Protein AF-A0A7W7KQN2-F1 (afdb_monomer)

pLDDT: mean 87.27, std 14.92, range [31.22, 97.81]

Secondary structure (DSSP, 8-state):
----GGG-TT--S---HHHHHHHHHHHHHHTTBPTTS-HHHHHHHHHHHHHHHSSB-TT-EEE--BSS----SS-EESSTTSS--EEE--SSTTS-EEEHHHHHHHH--SHHHHHHHHHHHPPP--SHHHHHHHHHHSBSSEEPHHHHHHHHHHHHHH-HHHHHHHHHHHHHHHHHHT-SEE-HHHHTTTS----

Nearest PDB structures (foldseek):
  8ooc-assembly1_C  TM=6.630E-01  e=7.419E-02  Thermochaetoides thermophila
  2xsz-assembly1_B  TM=6.789E-01  e=2.127E-01  Homo sapiens
  2xsz-assembly1_C  TM=6.791E-01  e=2.012E-01  Homo sapiens
  6k0r-assembly2_G  TM=5.040E-01  e=9.260E-02  Homo sapiens
  9c57-assembly1_F  TM=5.128E-01  e=5.161E-01  Homo sapiens

Structure (mmCIF, N/CA/C/O backbone):
data_AF-A0A7W7KQN2-F1
#
_entry.id   AF-A0A7W7KQN2-F1
#
loop_
_atom_site.group_PDB
_atom_site.id
_atom_site.type_symbol
_atom_site.label_atom_id
_atom_site.label_alt_id
_atom_site.label_comp_id
_atom_site.label_asym_id
_atom_site.label_entity_id
_atom_site.label_seq_id
_atom_site.pdbx_PDB_ins_code
_atom_site.Cartn_x
_atom_site.Cartn_y
_atom_site.Cartn_z
_atom_site.occupancy
_atom_site.B_iso_or_equiv
_atom_site.auth_seq_id
_atom_site.auth_comp_id
_atom_site.auth_asym_id
_atom_site.auth_atom_id
_atom_site.pdbx_PDB_model_num
ATOM 1 N N . MET A 1 1 ? -25.458 22.017 9.852 1.00 3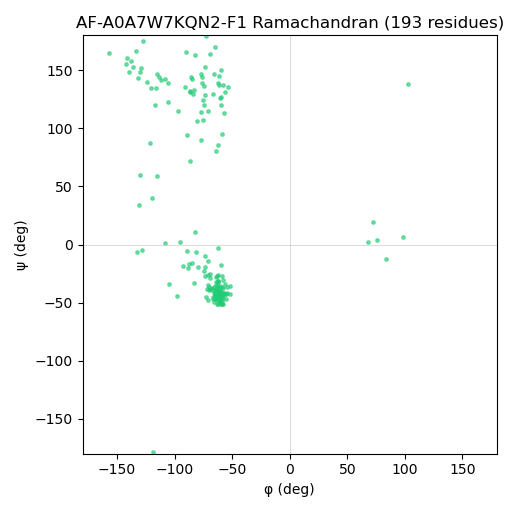3.75 1 MET A N 1
ATOM 2 C CA . MET A 1 1 ? -24.335 22.543 10.659 1.00 33.75 1 MET A CA 1
ATOM 3 C C . MET A 1 1 ? -23.078 22.521 9.806 1.00 33.75 1 MET A C 1
ATOM 5 O O . MET A 1 1 ? -22.581 21.442 9.514 1.00 33.75 1 MET A O 1
ATOM 9 N N . ALA A 1 2 ? -22.622 23.684 9.338 1.00 31.22 2 ALA A N 1
ATOM 10 C CA . ALA A 1 2 ? -21.376 23.806 8.589 1.00 31.22 2 ALA A CA 1
ATOM 11 C C . ALA A 1 2 ? -20.201 23.728 9.574 1.00 31.22 2 ALA A C 1
ATOM 13 O O . ALA A 1 2 ? -20.062 24.582 10.448 1.00 31.22 2 ALA A O 1
ATOM 14 N N . VAL A 1 3 ? -19.388 22.676 9.480 1.00 37.81 3 VAL A N 1
ATOM 15 C CA . VAL A 1 3 ? -18.142 22.587 10.245 1.00 37.81 3 VAL A CA 1
ATOM 16 C C . VAL A 1 3 ? -17.149 23.528 9.567 1.00 37.81 3 VAL A C 1
ATOM 18 O O . VAL A 1 3 ? -16.713 23.273 8.450 1.00 37.81 3 VAL A O 1
ATOM 21 N N . SER A 1 4 ? -16.864 24.657 10.217 1.00 38.12 4 SER A N 1
ATOM 22 C CA . SER A 1 4 ? -15.906 25.656 9.740 1.00 38.12 4 SER A CA 1
ATOM 23 C C . SER A 1 4 ? -14.532 25.021 9.496 1.00 38.12 4 SER A C 1
ATOM 25 O O . SER A 1 4 ? -13.996 24.332 10.366 1.00 38.12 4 SER A O 1
ATOM 27 N N . ALA A 1 5 ? -13.947 25.295 8.326 1.00 44.38 5 ALA A N 1
ATOM 28 C CA . ALA A 1 5 ? -12.616 24.854 7.902 1.00 44.38 5 ALA A CA 1
ATOM 29 C C . ALA A 1 5 ? -11.460 25.383 8.786 1.00 44.38 5 ALA A C 1
ATOM 31 O O . ALA A 1 5 ? -10.310 25.004 8.593 1.00 44.38 5 ALA A O 1
ATOM 32 N N . ALA A 1 6 ? -11.754 26.219 9.787 1.00 42.50 6 ALA A N 1
ATOM 33 C CA . ALA A 1 6 ? -10.779 26.955 10.588 1.00 42.50 6 ALA A CA 1
ATOM 34 C C . ALA A 1 6 ? -10.123 26.175 11.753 1.00 42.50 6 ALA A C 1
ATOM 36 O O . ALA A 1 6 ? -9.477 26.788 12.599 1.00 42.50 6 ALA A O 1
ATOM 37 N N . LYS A 1 7 ? -10.287 24.848 11.861 1.00 44.62 7 LYS A N 1
ATOM 38 C CA . LYS A 1 7 ? -9.745 24.058 12.993 1.00 44.62 7 LYS A CA 1
ATOM 39 C C . LYS A 1 7 ? -8.966 22.801 12.587 1.00 44.62 7 LYS A C 1
ATOM 41 O O . LYS A 1 7 ? -9.003 21.807 13.307 1.00 44.62 7 LYS A O 1
ATOM 46 N N . PHE A 1 8 ? -8.246 22.831 11.466 1.00 48.97 8 PHE A N 1
ATOM 47 C CA . PHE A 1 8 ? -7.230 21.811 11.175 1.00 48.97 8 PHE A CA 1
ATOM 48 C C . PHE A 1 8 ? -5.824 22.387 11.361 1.00 48.97 8 PHE A C 1
ATOM 50 O O . PHE A 1 8 ? -5.490 23.374 10.703 1.00 48.97 8 PHE A O 1
ATOM 57 N N . PRO A 1 9 ? -4.986 21.795 12.232 1.00 47.69 9 PRO A N 1
ATOM 58 C CA . PRO A 1 9 ? -3.582 22.172 12.325 1.00 47.69 9 PRO A CA 1
ATOM 59 C C . PRO A 1 9 ? -2.894 21.938 10.970 1.00 47.69 9 PRO A C 1
ATOM 61 O O . PRO A 1 9 ? -2.987 20.842 10.420 1.00 47.69 9 PRO A O 1
ATOM 64 N N . GLY A 1 10 ? -2.213 22.955 10.432 1.00 53.59 10 GLY A N 1
ATOM 65 C CA . GLY A 1 10 ? -1.331 22.815 9.262 1.00 53.59 10 GLY A CA 1
ATOM 66 C C . GLY A 1 10 ? -1.902 23.196 7.888 1.00 53.59 10 GLY A C 1
ATOM 67 O O . GLY A 1 10 ? -1.213 22.996 6.893 1.00 53.59 10 GLY A O 1
ATOM 68 N N . LEU A 1 11 ? -3.113 23.757 7.790 1.00 49.38 11 LEU A N 1
ATOM 69 C CA . LEU A 1 11 ? -3.641 24.286 6.520 1.00 49.38 11 LEU A CA 1
ATOM 70 C C . LEU A 1 11 ? -3.254 25.765 6.349 1.00 49.38 11 LEU A C 1
ATOM 72 O O . LEU A 1 11 ? -3.943 26.647 6.853 1.00 49.38 11 LEU A O 1
ATOM 76 N N . THR A 1 12 ? -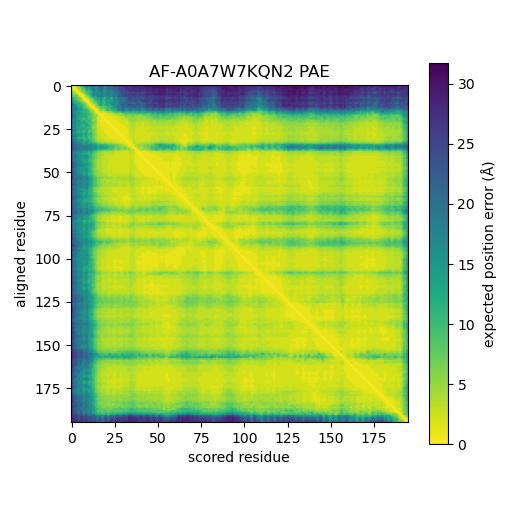2.149 26.043 5.656 1.00 49.91 12 THR A N 1
ATOM 77 C CA . THR A 1 12 ? -1.655 27.414 5.393 1.00 49.91 12 THR A CA 1
ATOM 78 C C . THR A 1 12 ? -1.828 27.871 3.938 1.00 49.91 12 THR A C 1
ATOM 80 O O . THR A 1 12 ? -1.446 28.990 3.606 1.00 49.91 12 THR A O 1
ATOM 83 N N . GLN A 1 13 ? -2.415 27.045 3.062 1.00 50.97 13 GLN A N 1
ATOM 84 C CA . GLN A 1 13 ? -2.565 27.308 1.621 1.00 50.97 13 GLN A CA 1
ATOM 85 C C . GLN A 1 13 ? -3.926 26.826 1.083 1.00 50.97 13 GLN A C 1
ATOM 87 O O . GLN A 1 13 ? -4.566 25.997 1.736 1.00 50.97 13 GLN A O 1
ATOM 92 N N . PRO A 1 14 ? -4.397 27.323 -0.081 1.00 56.28 14 PRO A N 1
ATOM 93 C CA . PRO A 1 14 ? -5.596 26.798 -0.731 1.00 56.28 14 PRO A CA 1
ATOM 94 C C . PRO A 1 14 ? -5.410 25.316 -1.070 1.00 56.28 14 PRO A C 1
ATOM 96 O O . PRO A 1 14 ? -4.500 24.936 -1.802 1.00 56.28 14 PRO A O 1
ATOM 99 N N . VAL A 1 15 ? -6.284 24.481 -0.515 1.00 62.69 15 VAL A N 1
ATOM 100 C CA . VAL A 1 15 ? -6.265 23.025 -0.683 1.00 62.69 15 VAL A CA 1
ATOM 101 C C . VAL A 1 15 ? -7.395 22.622 -1.623 1.00 62.69 15 VAL A C 1
ATOM 103 O O . VAL A 1 15 ? -8.496 23.170 -1.532 1.00 62.69 15 VAL A O 1
ATOM 106 N N . SER A 1 16 ? -7.144 21.680 -2.538 1.00 75.06 16 SER A N 1
ATOM 107 C CA . SER A 1 16 ? -8.211 21.134 -3.382 1.00 75.06 16 SER A CA 1
ATOM 108 C C . SER A 1 16 ? -9.294 20.487 -2.510 1.00 75.06 16 SER A C 1
ATOM 110 O O . SER A 1 16 ? -9.016 19.963 -1.429 1.00 75.06 16 SER A O 1
ATOM 112 N N . ALA A 1 17 ? -10.547 20.496 -2.970 1.00 74.62 17 ALA A N 1
ATOM 113 C CA . ALA A 1 17 ? -11.639 19.863 -2.227 1.00 74.62 17 ALA A CA 1
ATOM 114 C C . ALA A 1 17 ? -11.352 18.375 -1.938 1.00 74.62 17 ALA A C 1
ATOM 116 O O . ALA A 1 17 ? -11.701 17.868 -0.873 1.00 74.62 17 ALA A O 1
ATOM 117 N N . GLU A 1 18 ? -10.662 17.699 -2.856 1.00 74.56 18 GLU A N 1
ATOM 118 C CA . GLU A 1 18 ? -10.253 16.301 -2.721 1.00 74.56 18 GLU A CA 1
ATOM 119 C C . GLU A 1 18 ? -9.233 16.090 -1.597 1.00 74.56 18 GLU A C 1
ATOM 121 O O . GLU A 1 18 ? -9.453 15.233 -0.738 1.00 74.56 18 GLU A O 1
ATOM 126 N N . ASP A 1 19 ? -8.158 16.887 -1.542 1.00 78.94 19 ASP A N 1
ATOM 127 C CA . ASP A 1 19 ? -7.149 16.767 -0.478 1.00 78.94 19 ASP A CA 1
ATOM 128 C C . ASP A 1 19 ? -7.746 17.136 0.888 1.00 78.94 19 ASP A C 1
ATOM 130 O O . ASP A 1 19 ? -7.493 16.466 1.892 1.00 78.94 19 ASP A O 1
ATOM 134 N N . TYR A 1 20 ? -8.643 18.126 0.929 1.00 81.44 20 TYR A N 1
ATOM 135 C CA . TYR A 1 20 ? -9.375 18.462 2.147 1.00 81.44 20 TYR A CA 1
ATOM 136 C C . TYR A 1 20 ? -10.225 17.286 2.653 1.00 81.44 20 TYR A C 1
ATOM 138 O O . TYR A 1 20 ? -10.121 16.898 3.821 1.00 81.44 20 TYR A O 1
ATOM 146 N N . VAL A 1 21 ? -11.034 16.672 1.783 1.00 85.44 21 VAL A N 1
ATOM 147 C CA . VAL A 1 21 ? -11.853 15.504 2.143 1.00 85.44 21 VAL A CA 1
ATOM 148 C C . VAL A 1 21 ? -10.972 14.332 2.572 1.00 85.44 21 VAL A C 1
ATOM 150 O O . VAL A 1 21 ? -11.272 13.682 3.575 1.00 85.44 21 VAL A O 1
ATOM 153 N N . PHE A 1 22 ? -9.861 14.079 1.880 1.00 86.88 22 PHE A N 1
ATOM 154 C CA . PHE A 1 22 ? -8.946 13.003 2.246 1.00 86.88 22 PHE A CA 1
ATOM 155 C C . PHE A 1 22 ? -8.342 13.217 3.641 1.00 86.88 22 PHE A C 1
ATOM 157 O O . PHE A 1 22 ? -8.365 12.304 4.469 1.00 86.88 22 PHE A O 1
ATOM 164 N N . ARG A 1 23 ? -7.913 14.443 3.968 1.00 88.19 23 ARG A N 1
ATOM 165 C CA . ARG A 1 23 ? -7.444 14.803 5.317 1.00 88.19 23 ARG A CA 1
ATOM 166 C C . ARG A 1 23 ? -8.528 14.612 6.376 1.00 88.19 23 ARG A C 1
ATOM 168 O O . ARG A 1 23 ? -8.222 14.138 7.470 1.00 88.19 23 ARG A O 1
ATOM 175 N N . LEU A 1 24 ? -9.792 14.933 6.090 1.00 90.31 24 LEU A N 1
ATOM 176 C CA . LEU A 1 24 ? -10.903 14.664 7.015 1.00 90.31 24 LEU A CA 1
ATOM 177 C C . LEU A 1 24 ? -11.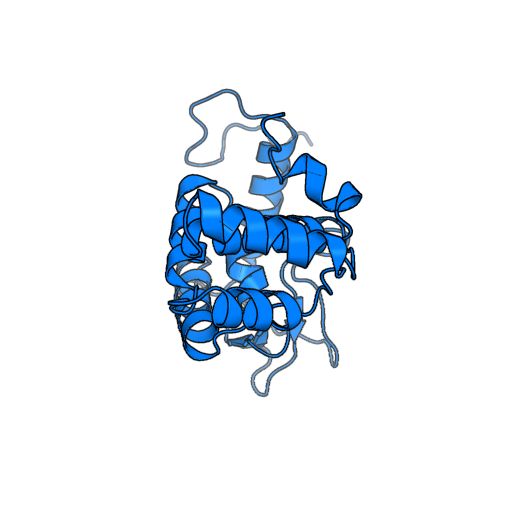065 13.166 7.296 1.00 90.31 24 LEU A C 1
ATOM 179 O O . LEU A 1 24 ? -11.243 12.763 8.450 1.00 90.31 24 LEU A O 1
ATOM 183 N N . LEU A 1 25 ? -10.997 12.339 6.251 1.00 92.50 25 LEU A N 1
ATOM 184 C CA . LEU A 1 25 ? -11.070 10.885 6.380 1.00 92.50 25 LEU A CA 1
ATOM 185 C C . LEU A 1 25 ? -9.888 10.351 7.196 1.00 92.50 25 LEU A C 1
ATOM 187 O O . LEU A 1 25 ? -10.099 9.576 8.129 1.00 92.50 25 LEU A O 1
ATOM 191 N N . MET A 1 26 ? -8.672 10.814 6.909 1.00 92.50 26 MET A N 1
ATOM 192 C CA . MET A 1 26 ? -7.464 10.436 7.640 1.00 92.50 26 MET A CA 1
ATOM 193 C C . MET A 1 26 ? -7.578 10.776 9.131 1.00 92.50 26 MET A C 1
ATOM 195 O O . MET A 1 26 ? -7.464 9.882 9.967 1.00 92.50 26 MET A O 1
ATOM 199 N N . ASN A 1 27 ? -7.948 12.014 9.469 1.00 91.69 27 ASN A N 1
ATOM 200 C CA . ASN A 1 27 ? -8.174 12.435 10.856 1.00 91.69 27 ASN A CA 1
ATOM 201 C C . ASN A 1 27 ? -9.239 11.574 11.557 1.00 91.69 27 ASN A C 1
ATOM 203 O O . ASN A 1 27 ? -9.080 11.167 12.709 1.00 91.69 27 ASN A O 1
ATOM 207 N N . ARG A 1 28 ? -10.335 11.245 10.861 1.00 93.62 28 ARG A N 1
ATOM 208 C CA . ARG A 1 28 ? -11.385 10.367 11.400 1.00 93.62 28 ARG A CA 1
ATOM 209 C C . ARG A 1 28 ? -10.877 8.948 11.666 1.00 93.62 28 ARG A C 1
ATOM 211 O O . ARG A 1 28 ? -11.353 8.305 12.603 1.00 93.62 28 ARG A O 1
ATOM 218 N N . ALA A 1 29 ? -9.968 8.434 10.844 1.00 94.06 29 ALA A N 1
ATOM 219 C CA . ALA A 1 29 ? -9.339 7.138 11.064 1.00 94.06 29 ALA A CA 1
ATOM 220 C C . ALA A 1 29 ? -8.369 7.190 12.252 1.00 94.06 29 ALA A C 1
ATOM 222 O O . ALA A 1 29 ? -8.478 6.362 13.154 1.00 94.06 29 ALA A O 1
ATOM 223 N N . GLU A 1 30 ? -7.499 8.197 12.319 1.00 93.56 30 GLU A N 1
ATOM 224 C CA . GLU A 1 30 ? -6.548 8.394 13.422 1.00 93.56 30 GLU A CA 1
ATOM 225 C C . GLU A 1 30 ? -7.250 8.516 14.776 1.00 93.56 30 GLU A C 1
ATOM 227 O O . GLU A 1 30 ? -6.819 7.927 15.764 1.00 93.56 30 GLU A O 1
ATOM 232 N N . GLN A 1 31 ? -8.411 9.172 14.824 1.00 92.81 31 GLN A N 1
ATOM 233 C CA . GLN A 1 31 ? -9.223 9.257 16.038 1.00 92.81 31 GLN A CA 1
ATOM 234 C C . GLN A 1 31 ? -9.685 7.895 16.581 1.00 92.81 31 GLN A C 1
ATOM 236 O O . GLN A 1 31 ? -10.072 7.832 17.752 1.00 92.81 31 GLN A O 1
ATOM 241 N N . LYS A 1 32 ? -9.656 6.821 15.780 1.00 93.62 32 LYS A N 1
ATOM 242 C CA . LYS A 1 32 ? -9.970 5.451 16.217 1.00 93.62 32 LYS A CA 1
ATOM 243 C C . LYS A 1 32 ? -8.756 4.702 16.769 1.00 93.62 32 LYS A C 1
ATOM 245 O O . LYS A 1 32 ? -8.968 3.698 17.449 1.00 93.62 32 LYS A O 1
ATOM 250 N N . LEU A 1 33 ? -7.535 5.166 16.498 1.00 93.19 33 LEU A N 1
ATOM 251 C CA . LEU A 1 33 ? -6.297 4.554 16.985 1.00 93.19 33 LEU A CA 1
ATOM 252 C C . LEU A 1 33 ? -6.048 4.900 18.454 1.00 93.19 33 LEU A C 1
ATOM 254 O O . LEU A 1 33 ? -6.412 5.981 18.919 1.00 93.19 33 LEU A O 1
ATOM 258 N N . THR A 1 34 ? -5.441 3.982 19.201 1.00 90.12 34 THR A N 1
ATOM 259 C CA . THR A 1 34 ? -5.066 4.211 20.604 1.00 90.12 34 THR A CA 1
ATOM 260 C C . THR A 1 34 ? -4.059 5.370 20.713 1.00 90.12 34 THR A C 1
ATOM 262 O O . THR A 1 34 ? -3.121 5.430 19.917 1.00 90.12 34 THR A O 1
ATOM 265 N N . PRO A 1 35 ? -4.205 6.291 21.690 1.00 76.88 35 PRO A N 1
ATOM 266 C CA . PRO A 1 35 ? -3.209 7.336 21.935 1.00 76.88 35 PRO A CA 1
ATOM 267 C C . PRO A 1 35 ? -1.803 6.745 22.124 1.00 76.88 35 PRO A C 1
ATOM 269 O O . PRO A 1 35 ? -1.649 5.743 22.815 1.00 76.88 35 PRO A O 1
ATOM 272 N N . GLY A 1 36 ? -0.786 7.339 21.495 1.00 68.44 36 GLY A N 1
ATOM 273 C CA . GLY A 1 36 ? 0.598 6.839 21.531 1.00 68.44 36 GLY A CA 1
ATOM 274 C C . GLY A 1 36 ? 0.922 5.732 20.515 1.00 68.44 36 GLY A C 1
ATOM 275 O O . GLY A 1 36 ? 2.092 5.483 20.255 1.00 68.44 36 GLY A O 1
ATOM 276 N N . VAL A 1 37 ? -0.088 5.129 19.874 1.00 71.56 37 VAL A N 1
ATOM 277 C CA . VAL A 1 37 ? 0.055 4.174 18.756 1.00 71.56 37 VAL A CA 1
ATOM 278 C C . VAL A 1 37 ? -0.563 4.805 17.506 1.00 71.56 37 VAL A C 1
ATOM 280 O O . VAL A 1 37 ? -1.565 4.341 16.962 1.00 71.56 37 VAL A O 1
ATOM 283 N N . GLY A 1 38 ? -0.014 5.962 17.129 1.00 81.94 38 GLY A N 1
ATOM 284 C CA . GLY A 1 38 ? -0.535 6.799 16.050 1.00 81.94 38 GLY A CA 1
ATOM 285 C C . GLY A 1 38 ? -0.287 6.236 14.650 1.00 81.94 38 GLY A C 1
ATOM 286 O O . GLY A 1 38 ? 0.355 5.199 14.467 1.00 81.94 38 GLY A O 1
ATOM 287 N N . SER A 1 39 ? -0.767 6.967 13.646 1.00 89.19 39 SER A N 1
ATOM 288 C CA . SER A 1 39 ? -0.522 6.686 12.227 1.00 89.19 39 SER A CA 1
ATOM 289 C C . SER A 1 39 ? 0.971 6.578 11.901 1.00 89.19 39 SER A C 1
ATOM 291 O O . SER A 1 39 ? 1.364 5.700 11.138 1.00 89.19 39 SER A O 1
ATOM 293 N N . ASP A 1 40 ? 1.814 7.388 12.544 1.00 91.56 40 ASP A N 1
ATOM 294 C CA . ASP A 1 40 ? 3.272 7.333 12.387 1.00 91.56 40 ASP A CA 1
ATOM 295 C C . ASP A 1 40 ? 3.871 5.990 12.819 1.00 91.56 40 ASP A C 1
ATOM 297 O O . ASP A 1 40 ? 4.671 5.409 12.085 1.00 91.56 40 ASP A O 1
ATOM 301 N N . TYR A 1 41 ? 3.436 5.454 13.964 1.00 91.75 41 TYR A N 1
ATOM 302 C CA . TYR A 1 41 ? 3.858 4.128 14.418 1.00 91.75 41 TYR A CA 1
ATOM 303 C C . TYR A 1 41 ? 3.431 3.051 13.414 1.00 91.75 41 TYR A C 1
ATOM 305 O O . TYR A 1 41 ? 4.237 2.200 13.039 1.00 91.75 41 TYR A O 1
ATOM 313 N N . ALA A 1 42 ? 2.182 3.110 12.934 1.00 94.50 42 ALA A N 1
ATOM 314 C CA . ALA A 1 42 ? 1.679 2.162 11.944 1.00 94.50 42 ALA A CA 1
ATOM 315 C C . ALA A 1 42 ? 2.492 2.210 10.639 1.00 94.50 42 ALA A C 1
ATOM 317 O O . ALA A 1 42 ? 2.869 1.163 10.120 1.00 94.50 42 ALA A O 1
ATOM 318 N N . MET A 1 43 ? 2.828 3.403 10.137 1.00 96.19 43 MET A N 1
ATOM 319 C CA . MET A 1 43 ? 3.659 3.550 8.937 1.00 96.19 43 MET A CA 1
ATOM 320 C C . MET A 1 43 ? 5.077 2.999 9.139 1.00 96.19 43 MET A C 1
ATOM 322 O O . MET A 1 43 ? 5.577 2.295 8.267 1.00 96.19 43 MET A O 1
ATOM 326 N N . GLN A 1 44 ? 5.709 3.238 10.291 1.00 95.56 44 GLN A N 1
ATOM 327 C CA . GLN A 1 44 ? 7.041 2.692 10.590 1.00 95.56 44 GLN A CA 1
ATOM 328 C C . GLN A 1 44 ? 7.040 1.160 10.677 1.00 95.56 44 GLN A C 1
ATOM 330 O O . GLN A 1 44 ? 7.925 0.506 10.121 1.00 95.56 44 GLN A O 1
ATOM 335 N N . GLN A 1 45 ? 6.036 0.570 11.338 1.00 96.81 45 GLN A N 1
ATOM 336 C CA . GLN A 1 45 ? 5.887 -0.887 11.362 1.00 96.81 45 GLN A CA 1
ATOM 337 C C . GLN A 1 45 ? 5.617 -1.438 9.959 1.00 96.81 45 GLN A C 1
ATOM 339 O O . GLN A 1 45 ? 6.180 -2.467 9.594 1.00 96.81 45 GLN A O 1
ATOM 344 N N . ALA A 1 46 ? 4.807 -0.743 9.153 1.00 97.56 46 ALA A N 1
ATOM 345 C CA . ALA A 1 46 ? 4.527 -1.155 7.783 1.00 97.56 46 ALA A CA 1
ATOM 346 C C . ALA A 1 46 ? 5.799 -1.202 6.936 1.00 97.56 46 ALA A C 1
ATOM 348 O O . ALA A 1 46 ? 6.051 -2.217 6.297 1.00 97.56 46 ALA A O 1
ATOM 349 N N . VAL A 1 47 ? 6.629 -0.154 6.979 1.00 97.81 47 VAL A N 1
ATOM 350 C CA . VAL A 1 47 ? 7.918 -0.122 6.270 1.00 97.81 47 VAL A CA 1
ATOM 351 C C . VAL A 1 47 ? 8.784 -1.319 6.657 1.00 97.81 47 VAL A C 1
ATOM 353 O O . VAL A 1 47 ? 9.305 -2.013 5.786 1.00 97.81 47 VAL A O 1
ATOM 356 N N . LYS A 1 48 ? 8.899 -1.599 7.960 1.00 97.38 48 LYS A N 1
ATOM 357 C CA . LYS A 1 48 ? 9.694 -2.718 8.472 1.00 97.38 48 LYS A CA 1
ATOM 358 C C . LYS A 1 48 ? 9.191 -4.071 7.960 1.00 97.38 48 LYS A C 1
ATOM 360 O O . LYS A 1 48 ? 9.994 -4.863 7.467 1.00 97.38 48 LYS A O 1
ATOM 365 N N . GLU A 1 49 ? 7.892 -4.341 8.077 1.00 97.62 49 GLU A N 1
ATOM 366 C CA . GLU A 1 49 ? 7.325 -5.639 7.692 1.00 97.62 49 GLU A CA 1
ATOM 367 C C . GLU A 1 49 ? 7.295 -5.833 6.171 1.00 97.62 49 GLU A C 1
ATOM 369 O O . GLU A 1 49 ? 7.621 -6.917 5.695 1.00 97.62 49 GLU A O 1
ATOM 374 N N . LEU A 1 50 ? 7.003 -4.784 5.395 1.00 97.38 50 LEU A N 1
ATOM 375 C CA . LEU A 1 50 ? 7.046 -4.833 3.929 1.00 97.38 50 LEU A CA 1
ATOM 376 C C . LEU A 1 50 ? 8.470 -5.062 3.413 1.00 97.38 50 LEU A C 1
ATOM 378 O O . LEU A 1 50 ? 8.678 -5.942 2.576 1.00 97.38 50 LEU A O 1
ATOM 382 N N . ARG A 1 51 ? 9.460 -4.343 3.964 1.00 95.75 51 ARG A N 1
ATOM 383 C CA . ARG A 1 51 ? 10.875 -4.541 3.618 1.00 95.75 51 ARG A CA 1
ATOM 384 C C . ARG A 1 51 ? 11.319 -5.968 3.929 1.00 95.75 51 ARG A C 1
ATOM 386 O O . ARG A 1 51 ? 11.979 -6.596 3.110 1.00 95.75 51 ARG A O 1
ATOM 393 N N . LYS A 1 52 ? 10.948 -6.487 5.104 1.00 95.94 52 LYS A N 1
ATOM 394 C CA . LYS A 1 52 ? 11.278 -7.854 5.527 1.00 95.94 52 LYS A CA 1
ATOM 395 C C . LYS A 1 52 ? 10.624 -8.908 4.632 1.00 95.94 52 LYS A C 1
ATOM 397 O O . LYS A 1 52 ? 11.253 -9.917 4.335 1.00 95.94 52 LYS A O 1
ATOM 402 N N . ALA A 1 53 ? 9.370 -8.698 4.239 1.00 96.06 53 ALA A N 1
ATOM 403 C CA . ALA A 1 53 ? 8.636 -9.635 3.398 1.00 96.06 53 ALA A CA 1
ATOM 404 C C . ALA A 1 53 ? 9.104 -9.612 1.935 1.00 96.06 53 ALA A C 1
ATOM 406 O O . ALA A 1 53 ? 8.917 -10.597 1.225 1.00 96.06 53 ALA A O 1
ATOM 407 N N . GLY A 1 54 ? 9.646 -8.484 1.463 1.00 94.56 54 GLY A N 1
ATOM 408 C CA . GLY A 1 54 ? 9.996 -8.269 0.056 1.00 94.56 54 GLY A CA 1
ATOM 409 C C . GLY A 1 54 ? 8.780 -8.183 -0.876 1.00 94.56 54 GLY A C 1
ATOM 410 O O . GLY A 1 54 ? 8.938 -8.013 -2.079 1.00 94.56 54 GLY A O 1
ATOM 411 N N . ARG A 1 55 ? 7.564 -8.267 -0.329 1.00 94.56 55 ARG A N 1
ATOM 412 C CA . ARG A 1 55 ? 6.282 -8.190 -1.031 1.00 94.56 55 ARG A CA 1
ATOM 413 C C . ARG A 1 55 ? 5.265 -7.430 -0.190 1.00 94.56 55 ARG A C 1
ATOM 415 O O . ARG A 1 55 ? 5.391 -7.307 1.024 1.00 94.56 55 ARG A O 1
ATOM 422 N N . TRP A 1 56 ? 4.290 -6.868 -0.869 1.00 95.56 56 TRP A N 1
ATOM 423 C CA . TRP A 1 56 ? 3.254 -5.951 -0.407 1.00 95.56 56 TRP A CA 1
ATOM 424 C C . TRP A 1 56 ? 1.857 -6.560 -0.632 1.00 95.56 56 TRP A C 1
ATOM 426 O O . TRP A 1 56 ? 0.893 -5.908 -1.049 1.00 95.56 56 TRP A O 1
ATOM 436 N N . THR A 1 57 ? 1.755 -7.857 -0.377 1.00 95.81 57 THR A N 1
ATOM 437 C CA . THR A 1 57 ? 0.523 -8.642 -0.413 1.00 95.81 57 THR A CA 1
ATOM 438 C C . THR A 1 57 ? -0.271 -8.490 0.891 1.00 95.81 57 THR A C 1
ATOM 440 O O . THR A 1 57 ? 0.236 -8.018 1.909 1.00 95.81 57 THR A O 1
ATOM 443 N N . ASP A 1 58 ? -1.553 -8.859 0.871 1.00 94.81 58 ASP A N 1
ATOM 444 C CA . ASP A 1 58 ? -2.482 -8.619 1.991 1.00 94.81 58 ASP A CA 1
ATOM 445 C C . ASP A 1 58 ? -2.213 -9.492 3.238 1.00 94.81 58 ASP A C 1
ATOM 447 O O . ASP A 1 58 ? -2.746 -9.218 4.319 1.00 94.81 58 ASP A O 1
ATOM 451 N N . ASP A 1 59 ? -1.396 -10.541 3.105 1.00 95.44 59 ASP A N 1
ATOM 452 C CA . ASP A 1 59 ? -0.880 -11.362 4.209 1.00 95.44 59 ASP A CA 1
ATOM 453 C C . ASP A 1 59 ? 0.200 -10.639 5.025 1.00 95.44 59 ASP A C 1
ATOM 455 O O . ASP A 1 59 ? 0.419 -10.990 6.185 1.00 95.44 59 ASP A O 1
ATOM 459 N N . VAL A 1 60 ? 0.835 -9.599 4.474 1.00 97.38 60 VAL A N 1
ATOM 460 C CA . VAL A 1 60 ? 1.795 -8.775 5.216 1.00 97.38 60 VAL A CA 1
ATOM 461 C C . VAL A 1 60 ? 1.027 -7.771 6.064 1.00 97.38 60 VAL A C 1
ATOM 463 O O . VAL A 1 60 ? 0.438 -6.807 5.566 1.00 97.38 60 VAL A O 1
ATOM 466 N N . GLN A 1 61 ? 1.006 -8.020 7.371 1.00 97.06 61 GLN A N 1
ATOM 467 C CA . GLN A 1 61 ? 0.146 -7.312 8.310 1.00 97.06 61 GLN A CA 1
ATOM 468 C C . GLN A 1 61 ? 0.923 -6.792 9.518 1.00 97.06 61 GLN A C 1
ATOM 470 O O . GLN A 1 61 ? 1.866 -7.419 9.991 1.00 97.06 61 GLN A O 1
ATOM 475 N N . ILE A 1 62 ? 0.471 -5.661 10.050 1.00 96.62 62 ILE A N 1
ATOM 476 C CA . ILE A 1 62 ? 0.989 -5.029 11.263 1.00 96.62 62 ILE A CA 1
ATOM 477 C C . ILE A 1 62 ? -0.084 -5.016 12.345 1.00 96.62 62 ILE A C 1
ATOM 479 O O . ILE A 1 62 ? -1.271 -4.867 12.055 1.00 96.62 62 ILE A O 1
ATOM 483 N N . GLN A 1 63 ? 0.318 -5.139 13.604 1.00 95.25 63 GLN A N 1
ATOM 484 C CA . GLN A 1 63 ? -0.617 -5.008 14.713 1.00 95.25 63 GLN A CA 1
ATOM 485 C C . GLN A 1 63 ? -0.823 -3.529 15.061 1.00 95.25 63 GLN A C 1
ATOM 487 O O . GLN A 1 63 ? 0.143 -2.778 15.190 1.00 95.25 63 GLN A O 1
ATOM 492 N N . ILE A 1 64 ? -2.077 -3.107 15.225 1.00 94.88 64 ILE A N 1
ATOM 493 C CA . ILE A 1 64 ? -2.421 -1.713 15.539 1.00 94.88 64 ILE A CA 1
ATOM 494 C C . ILE A 1 64 ? -3.402 -1.631 16.704 1.00 94.88 64 ILE A C 1
ATOM 496 O O . ILE A 1 64 ? -4.304 -2.454 16.823 1.00 94.88 64 ILE A O 1
ATOM 500 N N . GLY A 1 65 ? -3.244 -0.621 17.557 1.00 93.88 65 GLY A N 1
ATOM 501 C CA . GLY A 1 65 ? -4.138 -0.391 18.690 1.00 93.88 65 GLY A CA 1
ATOM 502 C C . GLY A 1 65 ? -5.380 0.402 18.283 1.00 93.88 65 GLY A C 1
ATOM 503 O O . GLY A 1 65 ? -5.264 1.471 17.686 1.00 93.88 65 GLY A O 1
ATOM 504 N N . LEU A 1 66 ? -6.567 -0.083 18.646 1.00 94.31 66 LEU A N 1
ATOM 505 C CA . LEU A 1 66 ? -7.832 0.639 18.515 1.00 94.31 66 LEU A CA 1
ATOM 506 C C . LEU A 1 66 ? -8.371 1.078 19.881 1.00 94.31 66 LEU A C 1
ATOM 508 O O . LEU A 1 66 ? -8.377 0.308 20.840 1.00 94.31 66 LEU A O 1
ATOM 512 N N . LYS A 1 67 ? -8.974 2.274 19.934 1.00 94.19 67 LYS A N 1
ATOM 513 C CA . LYS A 1 67 ? -9.714 2.760 21.117 1.00 94.19 67 LYS A CA 1
ATOM 514 C C . LYS A 1 67 ? -10.949 1.922 21.438 1.00 94.19 67 LYS A C 1
ATOM 516 O O . LYS A 1 67 ? -11.412 1.913 22.574 1.00 94.19 67 LYS A O 1
ATOM 521 N N . LYS A 1 68 ? -11.545 1.298 20.420 1.00 92.38 68 LYS A N 1
ATOM 522 C CA . LYS A 1 68 ? -12.732 0.449 20.549 1.00 92.38 68 LYS A CA 1
ATOM 523 C C . LYS A 1 68 ? -12.426 -0.933 19.973 1.00 92.38 68 LYS A C 1
ATOM 525 O O . LYS A 1 68 ? -11.827 -0.995 18.900 1.00 92.38 68 LYS A O 1
ATOM 530 N N . PRO A 1 69 ? -12.889 -2.013 20.622 1.00 91.94 69 PRO A N 1
ATOM 531 C CA . PRO A 1 69 ? -12.622 -3.368 20.163 1.00 91.94 69 PRO A CA 1
ATOM 532 C C . PRO A 1 69 ? -13.226 -3.615 18.784 1.00 91.94 69 PRO A C 1
ATOM 534 O O . PRO A 1 69 ? -14.372 -3.237 18.513 1.00 91.94 69 PRO A O 1
ATOM 537 N N . LEU A 1 70 ? -12.473 -4.308 17.933 1.00 93.19 70 LEU A N 1
ATOM 538 C CA . LEU A 1 70 ? -12.967 -4.834 16.673 1.00 93.19 70 LEU A CA 1
ATOM 539 C C . LEU A 1 70 ? -13.920 -5.999 16.960 1.00 93.19 70 LEU A C 1
ATOM 541 O O . LEU A 1 70 ? -13.514 -7.029 17.487 1.00 93.19 70 LEU A O 1
ATOM 545 N N . ARG A 1 71 ? -15.203 -5.838 16.623 1.00 89.81 71 ARG A N 1
ATOM 546 C CA . ARG A 1 71 ? -16.247 -6.852 16.882 1.00 89.81 71 ARG A CA 1
ATOM 547 C C . ARG A 1 71 ? -16.529 -7.781 15.696 1.00 89.81 71 ARG A C 1
ATOM 549 O O . ARG A 1 71 ? -17.430 -8.609 15.769 1.00 89.81 71 ARG A O 1
ATOM 556 N N . SER A 1 72 ? -15.803 -7.622 14.593 1.00 89.62 72 SER A N 1
ATOM 557 C CA . SER A 1 72 ? -16.006 -8.420 13.384 1.00 89.62 72 SER A CA 1
ATOM 558 C C . SER A 1 72 ? -15.252 -9.745 13.456 1.00 89.62 72 SER A C 1
ATOM 560 O O . SER A 1 72 ? -14.120 -9.787 13.929 1.00 89.62 72 SER A O 1
ATOM 562 N N . LYS A 1 73 ? -15.866 -10.811 12.930 1.00 87.88 73 LYS A N 1
ATOM 563 C CA . LYS A 1 73 ? -15.212 -12.113 12.710 1.00 87.88 73 LYS A CA 1
ATOM 564 C C . LYS A 1 73 ? -14.448 -12.184 11.381 1.00 87.88 73 LYS A C 1
ATOM 566 O O . LYS A 1 73 ? -13.646 -13.089 11.198 1.00 87.88 73 LYS A O 1
ATOM 571 N N . GLY A 1 74 ? -14.705 -11.251 10.464 1.00 91.44 74 GLY A N 1
ATOM 572 C CA . GLY A 1 74 ? -14.016 -11.124 9.177 1.00 91.44 74 GLY A CA 1
ATOM 573 C C . GLY A 1 74 ? -13.299 -9.783 9.040 1.00 91.44 74 GLY A C 1
ATOM 574 O O . GLY A 1 74 ? -13.340 -8.950 9.953 1.00 91.44 74 GLY A O 1
ATOM 575 N N . TYR A 1 75 ? -12.669 -9.558 7.887 1.00 91.44 75 TYR A N 1
ATOM 576 C CA . TYR A 1 75 ? -12.023 -8.277 7.621 1.00 91.44 75 TYR A CA 1
ATOM 577 C C . TYR A 1 75 ? -13.054 -7.145 7.534 1.00 91.44 75 TYR A C 1
ATOM 579 O O . TYR A 1 75 ? -14.176 -7.331 7.062 1.00 91.44 75 TYR A O 1
ATOM 587 N N . VAL A 1 76 ? -12.666 -5.953 7.975 1.00 94.06 76 VAL A N 1
ATOM 588 C CA . VAL A 1 76 ? -13.467 -4.731 7.841 1.00 94.06 76 VAL A CA 1
ATOM 589 C C . VAL A 1 76 ? -12.588 -3.567 7.429 1.00 94.06 76 VAL A C 1
ATOM 591 O O . VAL A 1 76 ? -11.383 -3.569 7.658 1.00 94.06 76 VAL A O 1
ATOM 594 N N . ARG A 1 77 ? -13.189 -2.537 6.839 1.00 94.75 77 ARG A N 1
ATOM 595 C CA . ARG A 1 77 ? -12.493 -1.274 6.595 1.00 94.75 77 ARG A CA 1
ATOM 596 C C . ARG A 1 77 ? -12.578 -0.371 7.813 1.00 94.75 77 ARG A C 1
ATOM 598 O O . ARG A 1 77 ? -13.604 -0.310 8.492 1.00 94.75 77 ARG A O 1
ATOM 605 N N . MET A 1 78 ? -11.504 0.366 8.060 1.00 94.50 78 MET A N 1
ATOM 606 C CA . MET A 1 78 ? -11.422 1.314 9.159 1.00 94.50 78 MET A CA 1
ATOM 607 C C . MET A 1 78 ? -12.486 2.405 9.030 1.00 94.50 78 MET A C 1
ATOM 609 O O . MET A 1 78 ? -13.054 2.817 10.040 1.00 94.50 78 MET A O 1
ATOM 613 N N . LEU A 1 79 ? -12.813 2.836 7.810 1.00 94.56 79 LEU A N 1
ATOM 614 C CA . LEU A 1 79 ? -13.926 3.728 7.495 1.00 94.56 79 LEU A CA 1
ATOM 615 C C . LEU A 1 79 ? -14.893 3.038 6.523 1.00 94.56 79 LEU A C 1
ATOM 617 O O . LEU A 1 79 ? -14.486 2.432 5.535 1.00 94.56 79 LEU A O 1
ATOM 621 N N . HIS A 1 80 ? -16.189 3.134 6.809 1.00 89.06 80 HIS A N 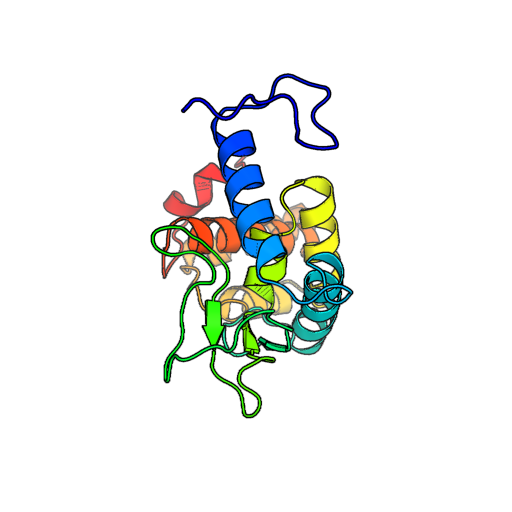1
ATOM 622 C CA . HIS A 1 80 ? -17.224 2.533 5.973 1.00 89.06 80 HIS A CA 1
ATOM 623 C C . HIS A 1 80 ? -17.455 3.358 4.699 1.00 89.06 80 HIS A C 1
ATOM 625 O O . HIS A 1 80 ? -17.515 4.584 4.772 1.00 89.06 80 HIS A O 1
ATOM 631 N N . GLY A 1 81 ? -17.640 2.684 3.559 1.00 86.12 81 GLY A N 1
ATOM 632 C CA . GLY A 1 81 ? -18.031 3.311 2.289 1.00 86.12 81 GLY A CA 1
ATOM 633 C C . GLY A 1 81 ? -16.923 4.070 1.553 1.00 86.12 81 GLY A C 1
ATOM 634 O O . GLY A 1 81 ? -17.203 4.667 0.522 1.00 86.12 81 GLY A O 1
ATOM 635 N N . VAL A 1 82 ? -15.684 4.048 2.054 1.00 90.56 82 VAL A N 1
ATOM 636 C CA . VAL A 1 82 ? -14.537 4.722 1.424 1.00 90.56 82 VAL A CA 1
ATOM 637 C C . VAL A 1 82 ? -13.294 3.824 1.418 1.00 90.56 82 VAL A C 1
ATOM 639 O O . VAL A 1 82 ? -13.148 2.979 2.316 1.00 90.56 82 VAL A O 1
ATOM 642 N N . PRO A 1 83 ? -12.370 4.009 0.455 1.00 90.00 83 PRO A N 1
ATOM 643 C CA . PRO A 1 83 ? -11.049 3.391 0.494 1.00 90.00 83 PRO A CA 1
ATOM 644 C C . PRO A 1 83 ? -10.332 3.786 1.786 1.00 90.00 83 PRO A C 1
ATOM 646 O O . PRO A 1 83 ? -10.055 4.954 2.046 1.00 90.00 83 PRO A O 1
ATOM 649 N N . SER A 1 84 ? -10.115 2.807 2.655 1.00 95.12 84 SER A N 1
ATOM 650 C CA . SER A 1 84 ? -9.471 2.990 3.953 1.00 95.12 84 SER A CA 1
ATOM 651 C C . SER A 1 84 ? -8.870 1.667 4.425 1.00 95.12 84 SER A C 1
ATOM 653 O O . SER A 1 84 ? -9.236 0.615 3.870 1.00 95.12 84 SER A O 1
ATOM 655 N N . PRO A 1 85 ? -7.972 1.701 5.429 1.00 96.38 85 PRO A N 1
ATOM 656 C CA . PRO A 1 85 ? -7.214 0.531 5.821 1.00 96.38 85 PRO A CA 1
ATOM 657 C C . PRO A 1 85 ? -8.091 -0.640 6.219 1.00 96.38 85 PRO A C 1
ATOM 659 O O . PRO A 1 85 ? -9.103 -0.484 6.908 1.00 96.38 85 PRO A O 1
ATOM 662 N N . ARG A 1 86 ? -7.699 -1.823 5.764 1.00 96.00 86 ARG A N 1
ATOM 663 C CA . ARG A 1 86 ? -8.363 -3.082 6.074 1.00 96.00 86 ARG A CA 1
ATOM 664 C C . ARG A 1 86 ? -7.803 -3.647 7.369 1.00 96.00 86 ARG A C 1
ATOM 666 O O . ARG A 1 86 ? -6.590 -3.729 7.548 1.00 96.00 86 ARG A O 1
ATOM 673 N N . LEU A 1 87 ? -8.716 -4.030 8.251 1.00 96.25 87 LEU A N 1
ATOM 674 C CA . LEU A 1 87 ? -8.459 -4.585 9.569 1.00 96.25 87 LEU A CA 1
ATOM 675 C C . LEU A 1 87 ? -8.980 -6.016 9.630 1.00 96.25 87 LEU A C 1
ATOM 677 O O . LEU A 1 87 ? -10.119 -6.277 9.245 1.00 96.25 87 LEU A O 1
ATOM 681 N N . PHE A 1 88 ? -8.171 -6.911 10.171 1.00 95.88 88 PHE A N 1
ATOM 682 C CA . PHE A 1 88 ? -8.475 -8.310 10.411 1.00 95.88 88 PHE A CA 1
ATOM 683 C C . PHE A 1 88 ? -8.525 -8.570 11.920 1.00 95.88 88 PHE A C 1
ATOM 685 O O . PHE A 1 88 ? -7.759 -7.968 12.682 1.00 95.88 88 PHE A O 1
ATOM 692 N N . PRO A 1 89 ? -9.426 -9.449 12.383 1.00 94.06 89 PRO A N 1
ATOM 693 C CA . PRO A 1 89 ? -9.483 -9.815 13.789 1.00 94.06 89 PRO A CA 1
ATOM 694 C C . PRO A 1 89 ? -8.179 -10.478 14.241 1.00 94.06 89 PRO A C 1
ATOM 696 O O . PRO A 1 89 ? -7.555 -11.238 13.505 1.00 94.06 89 PRO A O 1
ATOM 699 N N . ALA A 1 90 ? -7.800 -10.205 15.486 1.00 91.81 90 ALA A N 1
ATOM 700 C CA . ALA A 1 90 ? -6.677 -10.827 16.175 1.00 91.81 90 ALA A CA 1
ATOM 701 C C . ALA A 1 90 ? -7.144 -11.384 17.527 1.00 91.81 90 ALA A C 1
ATOM 703 O O . ALA A 1 90 ? -8.283 -11.156 17.940 1.00 91.81 90 ALA A O 1
ATOM 704 N N . LYS A 1 91 ? -6.253 -12.079 18.249 1.00 88.50 91 LYS A N 1
ATOM 705 C CA . LYS A 1 91 ? -6.557 -12.630 19.585 1.00 88.50 91 LYS A CA 1
ATOM 706 C C . LYS A 1 91 ? -7.062 -11.561 20.560 1.00 88.50 91 LYS A C 1
ATOM 708 O O . LYS A 1 91 ? -7.997 -11.812 21.311 1.00 88.50 91 LYS A O 1
ATOM 713 N N . ALA A 1 92 ? -6.448 -10.379 20.541 1.00 90.88 92 ALA A N 1
ATOM 714 C CA . ALA A 1 92 ? -6.872 -9.236 21.336 1.00 90.88 92 ALA A CA 1
ATOM 715 C C . ALA A 1 92 ? -7.746 -8.302 20.473 1.00 90.88 92 ALA A C 1
ATOM 717 O O . ALA A 1 92 ? -7.227 -7.697 19.535 1.00 90.88 92 ALA A O 1
ATOM 718 N N . PRO A 1 93 ? -9.044 -8.116 20.785 1.00 88.69 93 PRO A N 1
ATOM 719 C CA . PRO A 1 93 ? -9.952 -7.317 19.953 1.00 88.69 93 PRO A CA 1
ATOM 720 C C . PRO A 1 93 ? -9.566 -5.837 19.810 1.00 88.69 93 PRO A C 1
ATOM 722 O O . PRO A 1 93 ? -9.923 -5.202 18.821 1.00 88.69 93 PRO A O 1
ATOM 725 N N . ASN A 1 94 ? -8.844 -5.277 20.785 1.00 93.06 94 ASN A N 1
ATOM 726 C CA . ASN A 1 94 ? -8.317 -3.907 20.723 1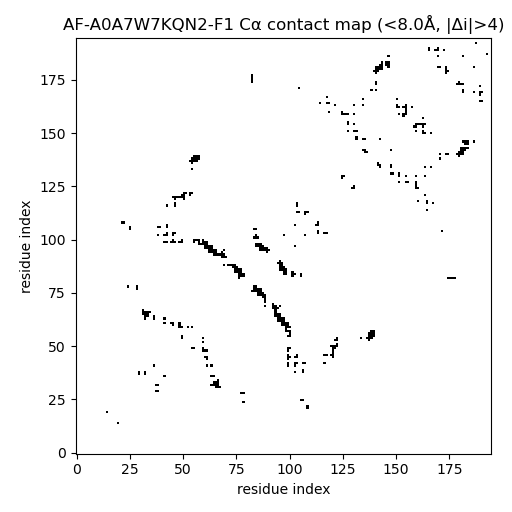.00 93.06 94 ASN A CA 1
ATOM 727 C C . ASN A 1 94 ? -7.012 -3.799 19.922 1.00 93.06 94 ASN A C 1
ATOM 729 O O . ASN A 1 94 ? -6.532 -2.692 19.708 1.00 93.06 94 ASN A O 1
ATOM 733 N N . TRP A 1 95 ? -6.442 -4.925 19.493 1.00 94.06 95 TRP A N 1
ATOM 734 C CA . TRP A 1 95 ? -5.182 -4.985 18.761 1.00 94.06 95 TRP A CA 1
ATOM 735 C C . TRP A 1 95 ? -5.307 -5.839 17.494 1.00 94.06 95 TRP A C 1
ATOM 737 O O . TRP A 1 95 ? -4.636 -6.873 17.389 1.00 94.06 95 TRP A O 1
ATOM 747 N N . PRO A 1 96 ? -6.202 -5.465 16.557 1.00 95.69 96 PRO A N 1
ATOM 748 C CA . PRO A 1 96 ? -6.350 -6.168 15.291 1.00 95.69 96 PRO A CA 1
ATOM 749 C C . PRO A 1 96 ? -5.099 -6.057 14.414 1.00 95.69 96 PRO A C 1
ATOM 751 O O . PRO A 1 96 ? -4.201 -5.245 14.654 1.00 95.69 96 PRO A O 1
ATOM 754 N N . MET A 1 97 ? -5.093 -6.854 13.350 1.00 96.81 97 MET A N 1
ATOM 755 C CA . MET A 1 97 ? -4.088 -6.783 12.297 1.00 96.81 97 MET A CA 1
ATOM 756 C C . MET A 1 97 ? -4.555 -5.825 11.197 1.00 96.81 97 MET A C 1
AT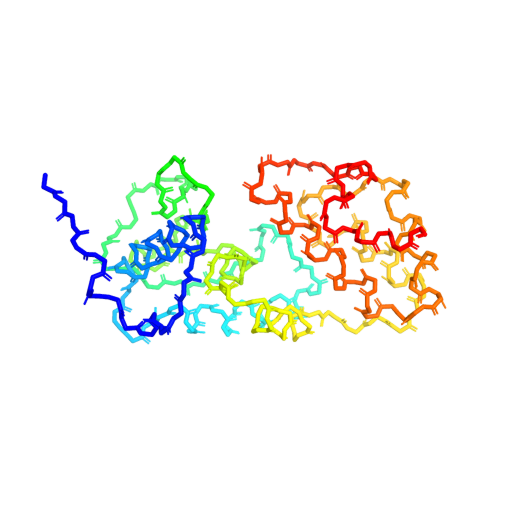OM 758 O O . MET A 1 97 ? -5.708 -5.875 10.784 1.00 96.81 97 MET A O 1
ATOM 762 N N . MET A 1 98 ? -3.684 -4.952 10.708 1.00 97.06 98 MET A N 1
ATOM 763 C CA . MET A 1 98 ? -3.910 -4.086 9.550 1.00 97.06 98 MET A CA 1
ATOM 764 C C . MET A 1 98 ? -2.996 -4.524 8.415 1.00 97.06 98 MET A C 1
ATOM 766 O O . MET A 1 98 ? -1.837 -4.843 8.661 1.00 97.06 98 MET A O 1
ATOM 770 N N . VAL A 1 99 ? -3.481 -4.501 7.174 1.00 97.31 99 VAL A N 1
ATOM 771 C CA . VAL A 1 99 ? -2.609 -4.726 6.009 1.00 97.31 99 VAL A CA 1
ATOM 772 C C . VAL A 1 99 ? -1.526 -3.647 5.974 1.00 97.31 99 VAL A C 1
ATOM 774 O O . VAL A 1 99 ? -1.840 -2.459 5.983 1.00 97.31 99 VAL A O 1
ATOM 777 N N . ALA A 1 100 ? -0.256 -4.043 5.920 1.00 97.56 100 ALA A N 1
ATOM 778 C CA . ALA A 1 100 ? 0.869 -3.126 6.078 1.00 97.56 100 ALA A CA 1
ATOM 779 C C . ALA A 1 100 ? 0.865 -2.014 5.016 1.00 97.56 100 ALA A C 1
ATOM 781 O O . ALA A 1 100 ? 0.952 -0.833 5.354 1.00 97.56 100 ALA A O 1
ATOM 782 N N . LYS A 1 101 ? 0.666 -2.361 3.736 1.00 96.94 101 LYS A N 1
ATOM 783 C CA . LYS A 1 101 ? 0.616 -1.358 2.660 1.00 96.94 101 LYS A CA 1
ATOM 784 C C . LYS A 1 101 ? -0.529 -0.358 2.808 1.00 96.94 101 LYS A C 1
ATOM 786 O O . LYS A 1 101 ? -0.355 0.810 2.472 1.00 96.94 101 LYS A O 1
ATOM 791 N N . ASP A 1 102 ? -1.661 -0.771 3.384 1.00 97.06 102 ASP A N 1
ATOM 792 C CA . ASP A 1 102 ? -2.798 0.122 3.609 1.00 97.06 102 ASP A CA 1
ATOM 793 C C . ASP A 1 102 ? -2.423 1.269 4.568 1.00 97.06 102 ASP A C 1
ATOM 795 O O . ASP A 1 102 ? -2.943 2.376 4.423 1.00 97.06 102 ASP A O 1
ATOM 799 N N . ALA A 1 103 ? -1.508 1.035 5.520 1.00 96.69 103 ALA A N 1
ATOM 800 C CA . ALA A 1 103 ? -1.033 2.072 6.431 1.00 96.69 103 ALA A CA 1
ATOM 801 C C . ALA A 1 103 ? -0.278 3.177 5.677 1.00 96.69 103 ALA A C 1
ATOM 803 O O . ALA A 1 103 ? -0.570 4.357 5.861 1.00 96.69 103 ALA A O 1
ATOM 804 N N . ILE A 1 104 ? 0.643 2.802 4.783 1.00 96.75 104 ILE A N 1
ATOM 805 C CA . ILE A 1 104 ? 1.392 3.759 3.956 1.00 96.75 104 ILE A CA 1
ATOM 806 C C . ILE A 1 104 ? 0.443 4.453 2.972 1.00 96.75 104 ILE A C 1
ATOM 808 O O . ILE A 1 104 ? 0.441 5.676 2.869 1.00 96.75 104 ILE A O 1
ATOM 812 N N . TYR A 1 105 ? -0.410 3.694 2.282 1.00 95.38 105 TYR A N 1
ATOM 813 C CA . TYR A 1 105 ? -1.285 4.222 1.231 1.00 95.38 105 TYR A CA 1
ATOM 814 C C . TYR A 1 105 ? -2.312 5.230 1.738 1.00 95.38 105 TYR A C 1
ATOM 816 O O . TYR A 1 105 ? -2.681 6.143 0.994 1.00 95.38 105 TYR A O 1
ATOM 824 N N . PHE A 1 106 ? -2.777 5.053 2.977 1.00 95.50 106 PHE A N 1
ATOM 825 C CA . PHE A 1 106 ? -3.818 5.883 3.563 1.00 95.50 106 PHE A CA 1
ATOM 826 C C . PHE A 1 106 ? -3.281 7.002 4.462 1.00 95.50 106 PHE A C 1
ATOM 828 O O . PHE A 1 106 ? -3.769 8.124 4.366 1.00 95.50 106 PHE A O 1
ATOM 835 N N . PHE A 1 107 ? -2.300 6.731 5.333 1.00 94.38 107 PHE A N 1
ATOM 836 C CA . PHE A 1 107 ? -1.824 7.729 6.301 1.00 94.38 107 PHE A CA 1
ATOM 837 C C . PHE A 1 107 ? -0.701 8.630 5.758 1.00 94.38 107 PHE A C 1
ATOM 839 O O . PHE A 1 107 ? -0.528 9.750 6.244 1.00 94.38 107 PHE A O 1
ATOM 846 N N . ALA A 1 108 ? 0.021 8.217 4.708 1.00 92.44 108 ALA A N 1
ATOM 847 C CA . ALA A 1 108 ? 0.995 9.076 4.031 1.00 92.44 108 ALA A CA 1
ATOM 848 C C . ALA A 1 108 ? 0.313 9.923 2.938 1.00 92.44 108 ALA A C 1
ATOM 850 O O . ALA A 1 108 ? 0.450 9.669 1.738 1.00 92.44 108 ALA A O 1
ATOM 851 N N . HIS A 1 109 ? -0.469 10.922 3.359 1.00 82.56 109 HIS A N 1
ATOM 852 C CA . HIS A 1 109 ? -1.182 11.819 2.438 1.00 82.56 109 HIS A CA 1
ATOM 853 C C . HIS A 1 109 ? -0.219 12.662 1.584 1.00 82.56 109 HIS A C 1
ATOM 855 O O . HIS A 1 109 ? -0.418 12.799 0.376 1.00 82.56 109 HIS A O 1
ATOM 861 N N . ASP A 1 110 ? 0.858 13.159 2.194 1.00 87.06 110 ASP A N 1
ATOM 862 C CA . ASP A 1 110 ? 1.903 13.907 1.502 1.00 87.06 110 ASP A CA 1
ATOM 863 C C . ASP A 1 110 ? 2.672 13.017 0.511 1.00 87.06 110 ASP A C 1
ATOM 865 O O . ASP A 1 110 ? 3.124 11.923 0.860 1.00 87.06 110 ASP A O 1
ATOM 869 N N . LEU A 1 111 ? 2.813 13.491 -0.732 1.00 86.56 111 LEU A N 1
ATOM 870 C CA . LEU A 1 111 ? 3.454 12.736 -1.813 1.00 86.56 111 LEU A CA 1
ATOM 871 C C . LEU A 1 111 ? 4.923 12.437 -1.502 1.00 86.56 111 LEU A C 1
ATOM 873 O O . LEU A 1 111 ? 5.352 11.301 -1.684 1.00 86.56 111 LEU A O 1
ATOM 877 N N . SER A 1 112 ? 5.673 13.433 -1.024 1.00 89.00 112 SER A N 1
ATOM 878 C CA . SER A 1 112 ? 7.105 13.290 -0.747 1.00 89.00 112 SER A CA 1
ATOM 879 C C . SER A 1 112 ? 7.332 12.257 0.353 1.00 89.00 112 SER A C 1
ATOM 881 O O . SER A 1 112 ? 8.022 11.258 0.154 1.00 89.00 112 SER A O 1
ATOM 883 N N . ARG A 1 113 ? 6.629 12.419 1.480 1.00 92.12 113 ARG A N 1
ATOM 884 C CA . ARG A 1 113 ? 6.669 11.486 2.607 1.00 92.12 113 ARG A CA 1
ATOM 885 C C . ARG A 1 113 ? 6.283 10.072 2.188 1.00 92.12 113 ARG A C 1
ATOM 887 O O . ARG A 1 113 ? 6.919 9.112 2.618 1.00 92.12 113 ARG A O 1
ATOM 894 N N . ARG A 1 114 ? 5.242 9.925 1.368 1.00 93.62 114 ARG A N 1
ATOM 895 C CA . ARG A 1 114 ? 4.797 8.614 0.893 1.00 93.62 114 ARG A CA 1
ATOM 896 C C . ARG A 1 114 ? 5.849 7.936 0.029 1.00 93.62 114 ARG A C 1
ATOM 898 O O . ARG A 1 114 ? 6.141 6.771 0.274 1.00 93.62 114 ARG A O 1
ATOM 905 N N . GLN A 1 115 ? 6.431 8.656 -0.928 1.00 92.50 115 GLN A N 1
ATOM 906 C CA . GLN A 1 115 ? 7.497 8.128 -1.777 1.00 92.50 115 GLN A CA 1
ATOM 907 C C . GLN A 1 115 ? 8.713 7.709 -0.948 1.00 92.50 115 GLN A C 1
ATOM 909 O O . GLN A 1 115 ? 9.247 6.627 -1.171 1.00 92.50 115 GLN A O 1
ATOM 914 N N . THR A 1 116 ? 9.100 8.494 0.063 1.00 94.94 116 THR A N 1
ATOM 915 C CA . THR A 1 116 ? 10.162 8.110 1.005 1.00 94.94 116 THR A CA 1
ATOM 916 C C . THR A 1 116 ? 9.832 6.801 1.726 1.00 94.94 116 THR A C 1
ATOM 918 O O . THR A 1 116 ? 10.629 5.869 1.686 1.00 94.94 116 THR A O 1
ATOM 921 N N . LEU A 1 117 ? 8.639 6.681 2.319 1.00 96.56 117 LEU A N 1
ATOM 922 C CA . LEU A 1 117 ? 8.224 5.460 3.024 1.00 96.56 117 LEU A CA 1
ATOM 923 C C . LEU A 1 117 ? 8.145 4.244 2.089 1.00 96.56 117 LEU A C 1
ATOM 925 O O . LEU A 1 117 ? 8.542 3.146 2.468 1.00 96.56 117 LEU A O 1
ATOM 929 N N . MET A 1 118 ? 7.654 4.425 0.862 1.00 95.44 118 MET A N 1
ATOM 930 C CA . MET A 1 118 ? 7.615 3.371 -0.153 1.00 95.44 118 MET A CA 1
ATOM 931 C C 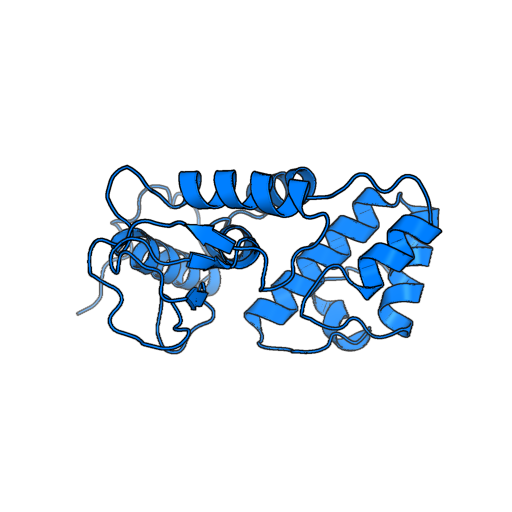. MET A 1 118 ? 9.020 2.924 -0.560 1.00 95.44 118 MET A C 1
ATOM 933 O O . MET A 1 118 ? 9.262 1.724 -0.632 1.00 95.44 118 MET A O 1
ATOM 937 N N . LEU A 1 119 ? 9.949 3.864 -0.778 1.00 93.62 119 LEU A N 1
ATOM 938 C CA . LEU A 1 119 ? 11.345 3.565 -1.114 1.00 93.62 119 LEU A CA 1
ATOM 939 C C . LEU A 1 119 ? 11.995 2.785 0.022 1.00 93.62 119 LEU A C 1
ATOM 941 O O . LEU A 1 119 ? 12.697 1.806 -0.206 1.00 93.62 119 LEU A O 1
ATOM 945 N N . GLU A 1 120 ? 11.734 3.193 1.262 1.00 95.25 120 GLU A N 1
ATOM 946 C CA . GLU A 1 120 ? 12.220 2.467 2.421 1.00 95.25 120 GLU A CA 1
ATOM 947 C C . GLU A 1 120 ? 11.607 1.061 2.509 1.00 95.25 120 GLU A C 1
ATOM 949 O O . GLU A 1 120 ? 12.311 0.119 2.855 1.00 95.25 120 GLU A O 1
ATOM 954 N N . ALA A 1 121 ? 10.334 0.877 2.171 1.00 95.75 121 ALA A N 1
ATOM 955 C CA . ALA A 1 121 ? 9.666 -0.424 2.209 1.00 95.75 121 ALA A CA 1
ATOM 956 C C . ALA A 1 121 ? 10.082 -1.382 1.073 1.00 95.75 121 ALA A C 1
ATOM 958 O O . ALA A 1 121 ? 9.696 -2.555 1.091 1.00 95.75 121 ALA A O 1
ATOM 959 N N . MET A 1 122 ? 10.826 -0.906 0.072 1.00 92.12 122 MET A N 1
ATOM 960 C CA . MET A 1 122 ? 11.220 -1.712 -1.082 1.00 92.12 122 MET A CA 1
ATOM 961 C C . MET A 1 122 ? 12.345 -2.699 -0.767 1.00 92.12 122 MET A C 1
ATOM 963 O O . MET A 1 122 ? 13.264 -2.372 -0.007 1.00 92.12 122 MET A O 1
ATOM 967 N N . PRO A 1 123 ? 12.312 -3.902 -1.371 1.00 91.62 123 PRO A N 1
ATOM 968 C CA . PRO A 1 123 ? 13.474 -4.774 -1.385 1.00 91.62 123 PRO A CA 1
ATOM 969 C C . PRO A 1 123 ? 14.577 -4.190 -2.275 1.00 91.62 123 PRO A C 1
ATOM 971 O O . PRO A 1 123 ? 14.347 -3.317 -3.114 1.00 91.62 123 PRO A O 1
ATOM 974 N N . HIS A 1 124 ? 15.792 -4.706 -2.113 1.00 89.50 124 HIS A N 1
ATOM 975 C CA . HIS A 1 124 ? 16.869 -4.427 -3.053 1.00 89.50 124 HIS A CA 1
ATOM 976 C C . HIS A 1 124 ? 16.632 -5.202 -4.358 1.00 89.50 124 HIS A C 1
ATOM 978 O O . HIS A 1 124 ? 16.415 -6.410 -4.317 1.00 89.50 124 HIS A O 1
ATOM 984 N N . LEU A 1 125 ? 16.675 -4.506 -5.497 1.00 91.44 125 LEU A N 1
ATOM 985 C CA . LEU A 1 125 ? 16.435 -5.063 -6.832 1.00 91.44 125 LEU A CA 1
ATOM 986 C C . LEU A 1 125 ? 17.679 -4.821 -7.704 1.00 91.44 125 LEU A C 1
ATOM 988 O O . LEU A 1 125 ? 17.772 -3.765 -8.336 1.00 91.44 125 LEU A O 1
ATOM 992 N N . PRO A 1 126 ? 18.674 -5.727 -7.684 1.00 89.94 126 PRO A N 1
ATOM 993 C CA . PRO A 1 126 ? 19.946 -5.506 -8.368 1.00 89.94 126 PRO A CA 1
ATOM 994 C C . PRO A 1 126 ? 19.886 -5.785 -9.874 1.00 89.94 126 PRO A C 1
ATOM 996 O O . PRO A 1 126 ? 20.747 -5.298 -10.606 1.00 89.94 126 PRO A O 1
ATOM 999 N N . SER A 1 127 ? 18.897 -6.546 -10.349 1.00 93.69 127 SER A N 1
ATOM 1000 C CA . SER A 1 127 ? 18.800 -6.956 -11.750 1.00 93.69 127 SER A CA 1
ATOM 1001 C C . SER A 1 127 ? 17.403 -6.782 -12.350 1.00 93.69 127 SER A C 1
ATOM 1003 O O . SER A 1 127 ? 16.403 -6.595 -11.653 1.00 93.69 127 SER A O 1
ATOM 1005 N N . VAL A 1 128 ? 17.353 -6.878 -13.679 1.00 94.12 128 VAL A N 1
ATOM 1006 C CA . VAL A 1 128 ? 16.116 -6.861 -14.465 1.00 94.12 128 VAL A CA 1
ATOM 1007 C C . VAL A 1 128 ? 15.210 -8.055 -14.142 1.00 94.12 128 VAL A C 1
ATOM 1009 O O . VAL A 1 128 ? 13.989 -7.902 -14.073 1.00 94.12 128 VAL A O 1
ATOM 1012 N N . ASP A 1 129 ? 15.801 -9.226 -13.891 1.00 95.00 129 ASP A N 1
ATOM 1013 C CA . ASP A 1 129 ? 15.069 -10.445 -13.549 1.00 95.00 129 ASP A CA 1
ATOM 1014 C C . ASP A 1 129 ? 14.457 -10.335 -12.151 1.00 95.00 129 ASP A C 1
ATOM 1016 O O . ASP A 1 129 ? 13.295 -10.700 -11.965 1.00 95.00 129 ASP A O 1
ATOM 1020 N N . ASP A 1 130 ? 15.178 -9.733 -11.197 1.00 94.38 130 ASP A N 1
ATOM 1021 C CA . ASP A 1 130 ? 14.648 -9.452 -9.858 1.00 94.38 130 ASP A CA 1
ATOM 1022 C C . ASP A 1 130 ? 13.478 -8.469 -9.917 1.00 94.38 130 ASP A C 1
ATOM 1024 O O . ASP A 1 130 ? 12.447 -8.694 -9.282 1.00 94.38 130 ASP A O 1
ATOM 1028 N N . LEU A 1 131 ? 13.606 -7.394 -10.707 1.00 95.94 131 LEU A N 1
ATOM 1029 C CA . LEU A 1 131 ? 12.519 -6.436 -10.907 1.00 95.94 131 LEU A CA 1
ATOM 1030 C C . LEU A 1 131 ? 11.294 -7.123 -11.516 1.00 95.94 131 LEU A C 1
ATOM 1032 O O . LEU A 1 131 ? 10.186 -6.949 -11.015 1.00 95.94 131 LEU A O 1
ATOM 1036 N N . ARG A 1 132 ? 11.474 -7.911 -12.581 1.00 97.25 132 ARG A N 1
ATOM 1037 C CA . ARG A 1 132 ? 10.375 -8.631 -13.235 1.00 97.25 132 ARG A CA 1
ATOM 1038 C C . ARG A 1 132 ? 9.690 -9.593 -12.271 1.00 97.25 132 ARG A C 1
ATOM 1040 O O . ARG A 1 132 ? 8.471 -9.535 -12.128 1.00 97.25 132 ARG A O 1
ATOM 1047 N N . HIS A 1 133 ? 10.470 -10.431 -11.592 1.00 96.12 133 HIS A N 1
ATOM 1048 C CA . HIS A 1 133 ? 9.955 -11.390 -10.624 1.00 96.12 133 HIS A CA 1
ATOM 1049 C C . HIS A 1 133 ? 9.180 -10.694 -9.502 1.00 96.12 133 HIS A C 1
ATOM 1051 O O . HIS A 1 133 ? 8.096 -11.141 -9.115 1.00 96.12 133 HIS A O 1
ATOM 1057 N N . TRP A 1 134 ? 9.707 -9.568 -9.017 1.00 95.81 134 TRP A N 1
ATOM 1058 C CA . TRP A 1 134 ? 9.033 -8.744 -8.029 1.00 95.81 134 TRP A CA 1
ATOM 1059 C C . TRP A 1 134 ? 7.711 -8.195 -8.573 1.00 95.81 134 TRP A C 1
ATOM 1061 O O . TRP A 1 134 ? 6.677 -8.418 -7.959 1.00 95.81 134 TRP A O 1
ATOM 1071 N N . LEU A 1 135 ? 7.686 -7.571 -9.753 1.00 96.19 135 LEU A N 1
ATOM 1072 C CA . LEU A 1 135 ? 6.462 -7.017 -10.353 1.00 96.19 135 LEU A CA 1
ATOM 1073 C C . LEU A 1 135 ? 5.346 -8.056 -10.555 1.00 96.19 135 LEU A C 1
ATOM 1075 O O . LEU A 1 135 ? 4.167 -7.717 -10.465 1.00 96.19 135 LEU A O 1
ATOM 1079 N N . GLU A 1 136 ? 5.703 -9.316 -10.795 1.00 96.19 136 GLU A N 1
ATOM 1080 C CA . GLU A 1 136 ? 4.750 -10.420 -10.942 1.00 96.19 136 GLU A CA 1
ATOM 1081 C C . GLU A 1 136 ? 4.073 -10.827 -9.619 1.00 96.19 136 GLU A C 1
ATOM 1083 O O . GLU A 1 136 ? 2.951 -11.336 -9.644 1.00 96.19 136 GLU A O 1
ATOM 1088 N N . HIS A 1 137 ? 4.721 -10.593 -8.470 1.00 94.69 137 HIS A N 1
ATOM 1089 C CA . HIS A 1 137 ? 4.317 -11.175 -7.180 1.00 94.69 137 HIS A CA 1
ATOM 1090 C C . HIS A 1 137 ? 4.252 -10.183 -6.013 1.00 94.69 137 HIS A C 1
ATOM 1092 O O . HIS A 1 137 ? 3.829 -10.557 -4.915 1.00 94.69 137 HIS A O 1
ATOM 1098 N N . PHE A 1 138 ? 4.677 -8.932 -6.197 1.00 93.94 138 PHE A N 1
ATOM 1099 C CA . PHE A 1 138 ? 4.827 -8.008 -5.078 1.00 93.94 138 PHE A CA 1
ATOM 1100 C C . PHE A 1 138 ? 3.489 -7.595 -4.485 1.00 93.94 138 PHE A C 1
ATOM 1102 O O . PHE A 1 138 ? 3.456 -7.228 -3.326 1.00 93.94 138 PHE A O 1
ATOM 1109 N N . SER A 1 139 ? 2.385 -7.621 -5.225 1.00 94.44 139 SER A N 1
ATOM 1110 C CA . SER A 1 139 ? 1.099 -7.151 -4.721 1.00 94.44 139 SER A CA 1
ATOM 1111 C C . SER A 1 139 ? -0.004 -8.174 -4.936 1.00 94.44 139 SER A C 1
ATOM 1113 O O . SER A 1 139 ? 0.001 -8.941 -5.892 1.00 94.44 139 SER A O 1
ATOM 1115 N N . THR A 1 140 ? -1.011 -8.137 -4.059 1.00 93.81 140 THR A N 1
ATOM 1116 C CA . THR A 1 140 ? -2.297 -8.816 -4.273 1.00 93.81 140 THR A CA 1
ATOM 1117 C C . THR A 1 140 ? -2.993 -8.321 -5.547 1.00 93.81 140 THR A C 1
ATOM 1119 O O . THR A 1 140 ? -3.786 -9.046 -6.145 1.00 93.81 140 THR A O 1
ATOM 1122 N N . THR A 1 141 ? -2.727 -7.076 -5.954 1.00 94.94 141 THR A N 1
ATOM 1123 C CA . THR A 1 141 ? -3.185 -6.541 -7.235 1.00 94.94 141 THR A CA 1
ATOM 1124 C C . THR A 1 141 ? -2.343 -7.146 -8.344 1.00 94.94 141 THR A C 1
ATOM 1126 O O . THR A 1 141 ? -1.133 -6.938 -8.399 1.00 94.94 141 THR A O 1
ATOM 1129 N N . ARG A 1 142 ? -2.981 -7.858 -9.270 1.00 95.19 142 ARG A N 1
ATOM 1130 C CA . ARG A 1 142 ? -2.267 -8.484 -10.382 1.00 95.19 142 ARG A CA 1
ATOM 1131 C C . ARG A 1 142 ? -1.860 -7.445 -11.422 1.00 95.19 142 ARG A C 1
ATOM 1133 O O . ARG A 1 142 ? -2.724 -6.777 -11.985 1.00 95.19 142 ARG A O 1
ATOM 1140 N N . PHE A 1 143 ? -0.578 -7.367 -11.751 1.00 96.00 143 PHE A N 1
ATOM 1141 C CA . PHE A 1 143 ? -0.125 -6.581 -12.897 1.00 96.00 143 PHE A CA 1
ATOM 1142 C C . PHE A 1 143 ? -0.200 -7.435 -14.161 1.00 96.00 143 PHE A C 1
ATOM 1144 O O . PHE A 1 143 ? 0.201 -8.601 -14.177 1.00 96.00 143 PHE A O 1
ATOM 1151 N N . GLU A 1 144 ? -0.780 -6.886 -15.223 1.00 95.62 144 GLU A N 1
ATOM 1152 C CA . GLU A 1 144 ? -0.838 -7.583 -16.502 1.00 95.62 144 GLU A CA 1
ATOM 1153 C C . GLU A 1 144 ? 0.525 -7.590 -17.194 1.00 95.62 144 GLU A C 1
ATOM 1155 O O . GLU A 1 144 ? 1.339 -6.682 -17.024 1.00 95.62 144 GLU A O 1
ATOM 1160 N N . LYS A 1 145 ? 0.763 -8.610 -18.025 1.00 95.38 145 LYS A N 1
ATOM 1161 C CA . LYS A 1 145 ? 2.057 -8.838 -18.684 1.00 95.38 145 LYS A CA 1
ATOM 1162 C C . LYS A 1 145 ? 2.583 -7.596 -19.416 1.00 95.38 145 LYS A C 1
ATOM 1164 O O . LYS A 1 145 ? 3.750 -7.261 -19.270 1.00 95.38 145 LYS A O 1
ATOM 1169 N N . GLN A 1 146 ? 1.713 -6.883 -20.135 1.00 94.00 146 GLN A N 1
ATOM 1170 C CA . GLN A 1 146 ? 2.081 -5.667 -20.873 1.00 94.00 146 GLN A CA 1
ATOM 1171 C C . GLN A 1 146 ? 2.564 -4.535 -19.951 1.00 94.00 146 GLN A C 1
ATOM 1173 O O . GLN A 1 146 ? 3.511 -3.828 -20.282 1.00 94.00 146 GLN A O 1
ATOM 1178 N N . LEU A 1 147 ? 1.929 -4.377 -18.785 1.00 95.00 147 LEU A N 1
ATOM 1179 C CA . LEU A 1 147 ? 2.332 -3.405 -17.767 1.00 95.00 147 LEU A CA 1
ATOM 1180 C C . LEU A 1 147 ? 3.698 -3.785 -17.178 1.00 95.00 147 LEU A C 1
ATOM 1182 O O . LEU A 1 147 ? 4.581 -2.936 -17.091 1.00 95.00 147 LEU A O 1
ATOM 1186 N N . ILE A 1 148 ? 3.898 -5.064 -16.844 1.00 96.00 148 ILE A N 1
ATOM 1187 C CA . ILE A 1 148 ? 5.180 -5.572 -16.331 1.00 96.00 148 ILE A CA 1
ATOM 1188 C C . ILE A 1 148 ? 6.301 -5.326 -17.345 1.00 96.00 148 ILE A C 1
ATOM 1190 O O . ILE A 1 148 ? 7.346 -4.791 -16.991 1.00 96.00 148 ILE A O 1
ATOM 1194 N N . GLU A 1 149 ? 6.089 -5.675 -18.613 1.00 95.25 149 GLU A N 1
ATOM 1195 C CA . GLU A 1 149 ? 7.085 -5.488 -19.674 1.00 95.25 149 GLU A CA 1
ATOM 1196 C C . GLU A 1 149 ? 7.461 -4.019 -19.873 1.00 95.25 149 GLU A C 1
ATOM 1198 O O . GLU A 1 149 ? 8.643 -3.703 -20.022 1.00 95.25 149 GLU A O 1
ATOM 1203 N N . ALA A 1 150 ? 6.483 -3.114 -19.832 1.00 93.12 150 ALA A N 1
ATOM 1204 C CA . ALA A 1 150 ? 6.749 -1.692 -19.975 1.00 93.12 150 ALA A CA 1
ATOM 1205 C C . ALA A 1 150 ? 7.479 -1.102 -18.745 1.00 93.12 150 ALA A C 1
ATOM 1207 O O . ALA A 1 150 ? 8.396 -0.303 -18.929 1.00 93.12 150 ALA A O 1
ATOM 1208 N N . LEU A 1 151 ? 7.176 -1.554 -17.520 1.00 93.50 151 LEU A N 1
ATOM 1209 C CA . LEU A 1 151 ? 7.907 -1.153 -16.306 1.00 93.50 151 LEU A CA 1
ATOM 1210 C C . LEU A 1 151 ? 9.343 -1.691 -16.288 1.00 93.50 151 LEU A C 1
ATOM 1212 O O . LEU A 1 151 ? 10.264 -0.980 -15.896 1.00 93.50 151 LEU A O 1
ATOM 1216 N N . VAL A 1 152 ? 9.553 -2.926 -16.747 1.00 94.69 152 VAL A N 1
ATOM 1217 C CA . VAL A 1 152 ? 10.894 -3.512 -16.874 1.00 94.69 152 VAL A CA 1
ATOM 1218 C C . VAL A 1 152 ? 11.746 -2.711 -17.860 1.00 94.69 152 VAL A C 1
ATOM 1220 O O . VAL A 1 152 ? 12.853 -2.304 -17.518 1.00 94.69 152 VAL A O 1
ATOM 1223 N N . LYS A 1 153 ? 11.199 -2.395 -19.041 1.00 92.75 153 LYS A N 1
ATOM 1224 C CA . LYS A 1 153 ? 11.878 -1.563 -20.047 1.00 92.75 153 LYS A CA 1
ATOM 1225 C C . LYS A 1 153 ? 12.242 -0.176 -19.506 1.00 92.75 153 LYS A C 1
ATOM 1227 O O . LYS A 1 153 ? 13.279 0.384 -19.853 1.00 92.75 153 LYS A O 1
ATOM 1232 N N . GLU A 1 154 ? 11.386 0.401 -18.667 1.00 88.06 154 GLU A N 1
ATOM 1233 C CA . GLU A 1 154 ? 11.679 1.659 -17.981 1.00 88.06 154 GLU A CA 1
ATOM 1234 C C . GLU A 1 154 ? 12.783 1.509 -16.924 1.00 88.06 154 GLU A C 1
ATOM 1236 O O . GLU A 1 154 ? 13.644 2.386 -16.813 1.00 88.06 154 GLU A O 1
ATOM 1241 N N . GLY A 1 155 ? 12.795 0.390 -16.199 1.00 87.56 155 GLY A N 1
ATOM 1242 C CA . GLY A 1 155 ? 13.850 0.024 -15.259 1.00 87.56 155 GLY A CA 1
ATOM 1243 C C . GLY A 1 155 ? 15.232 -0.014 -15.912 1.00 87.56 155 GLY A C 1
ATOM 1244 O O . GLY A 1 155 ? 16.166 0.563 -15.358 1.00 87.56 155 GLY A O 1
ATOM 1245 N N . ASP A 1 156 ? 15.342 -0.579 -17.115 1.00 82.62 156 ASP A N 1
ATOM 1246 C CA . ASP A 1 156 ? 16.593 -0.595 -17.891 1.00 82.62 156 ASP A CA 1
ATOM 1247 C C . ASP A 1 156 ? 17.065 0.819 -18.268 1.00 82.62 156 ASP A C 1
ATOM 1249 O O . ASP A 1 156 ? 18.259 1.115 -18.265 1.00 82.62 156 ASP A O 1
ATOM 1253 N N . ALA A 1 157 ? 16.129 1.721 -18.577 1.00 77.56 157 ALA A N 1
ATOM 1254 C CA . ALA A 1 157 ? 16.444 3.073 -19.035 1.00 77.56 157 ALA A CA 1
ATOM 1255 C C . ALA A 1 157 ? 16.743 4.063 -17.895 1.00 77.56 157 ALA A C 1
ATOM 1257 O O . ALA A 1 157 ? 17.503 5.014 -18.084 1.00 77.56 157 ALA A O 1
ATOM 1258 N N . LYS A 1 158 ? 16.093 3.906 -16.734 1.00 83.00 158 LYS A N 1
ATOM 1259 C CA . LYS A 1 158 ? 16.079 4.918 -15.658 1.00 83.00 158 LYS A CA 1
ATOM 1260 C C . LYS A 1 158 ? 16.472 4.376 -14.278 1.00 83.00 158 LYS A C 1
ATOM 1262 O O . LYS A 1 158 ? 16.568 5.166 -13.338 1.00 83.00 158 LYS A O 1
ATOM 1267 N N . GLY A 1 159 ? 16.687 3.069 -14.153 1.00 87.12 159 GLY A N 1
ATOM 1268 C CA . GLY A 1 159 ? 17.022 2.369 -12.914 1.00 87.12 159 GLY A CA 1
ATOM 1269 C C . GLY A 1 159 ? 15.836 1.615 -12.300 1.00 87.12 159 GLY A C 1
ATOM 1270 O O . GLY A 1 159 ? 14.723 2.136 -12.190 1.00 87.12 159 GLY A O 1
ATOM 1271 N N . TYR A 1 160 ? 16.095 0.395 -11.821 1.00 89.44 160 TYR A N 1
ATOM 1272 C CA . TYR A 1 160 ? 15.071 -0.526 -11.307 1.00 89.44 160 TYR A CA 1
ATOM 1273 C C . TYR A 1 160 ? 14.311 0.003 -10.087 1.00 89.44 160 TYR A C 1
ATOM 1275 O O . TYR A 1 160 ? 13.103 -0.190 -9.985 1.00 89.44 160 TYR A O 1
ATOM 1283 N N . GLY A 1 161 ? 14.981 0.743 -9.196 1.00 87.75 161 GLY A N 1
ATOM 1284 C CA . GLY A 1 161 ? 14.327 1.360 -8.037 1.00 87.75 161 GLY A CA 1
ATOM 1285 C C . GLY A 1 161 ? 13.253 2.382 -8.428 1.00 87.75 161 GLY A C 1
ATOM 1286 O O . GLY A 1 161 ? 12.228 2.494 -7.759 1.00 87.75 161 GLY A O 1
ATOM 1287 N N . LYS A 1 162 ? 13.440 3.090 -9.550 1.00 88.88 162 LYS A N 1
ATOM 1288 C CA . LYS A 1 162 ? 12.441 4.033 -10.057 1.00 88.88 162 LYS A CA 1
ATOM 1289 C C . LYS A 1 162 ? 11.234 3.308 -10.652 1.00 88.88 162 LYS A C 1
ATOM 1291 O O . LYS A 1 162 ? 10.108 3.667 -10.330 1.00 88.88 162 LYS A O 1
ATOM 1296 N N . ALA A 1 163 ? 11.463 2.272 -11.458 1.00 91.50 163 ALA A N 1
ATOM 1297 C CA . ALA A 1 163 ? 10.380 1.451 -12.001 1.00 91.50 163 ALA A CA 1
ATOM 1298 C C . ALA A 1 163 ? 9.566 0.770 -10.886 1.00 91.50 163 ALA A C 1
ATOM 1300 O O . ALA A 1 163 ? 8.337 0.755 -10.928 1.00 91.50 163 ALA A O 1
ATOM 1301 N N . ALA A 1 164 ? 10.238 0.278 -9.842 1.00 93.00 164 ALA A N 1
ATOM 1302 C CA . ALA A 1 164 ? 9.575 -0.266 -8.663 1.00 93.00 164 ALA A CA 1
ATOM 1303 C C . ALA A 1 164 ? 8.718 0.796 -7.947 1.00 93.00 164 ALA A C 1
ATOM 1305 O O . ALA A 1 164 ? 7.582 0.511 -7.573 1.00 93.00 164 ALA A O 1
ATOM 1306 N N . MET A 1 165 ? 9.218 2.030 -7.797 1.00 92.69 165 MET A N 1
ATOM 1307 C CA . MET A 1 165 ? 8.456 3.159 -7.233 1.00 92.69 165 MET A CA 1
ATOM 1308 C C . MET A 1 165 ? 7.190 3.473 -8.025 1.00 92.69 165 MET A C 1
ATOM 1310 O O . MET A 1 165 ? 6.121 3.661 -7.445 1.00 92.69 165 MET A O 1
ATOM 1314 N N . GLU A 1 166 ? 7.287 3.494 -9.350 1.00 92.44 166 GLU A N 1
ATOM 1315 C CA . GLU A 1 166 ? 6.124 3.711 -10.208 1.00 92.44 166 GLU A CA 1
ATOM 1316 C C . GLU A 1 166 ? 5.114 2.565 -10.071 1.00 92.44 166 GLU A C 1
ATOM 1318 O O . GLU A 1 166 ? 3.920 2.820 -9.916 1.00 92.44 166 GLU A O 1
ATOM 1323 N N . ALA A 1 167 ? 5.578 1.315 -9.994 1.00 94.50 167 ALA A N 1
ATOM 1324 C CA . ALA A 1 167 ? 4.724 0.163 -9.714 1.00 94.50 167 ALA A CA 1
ATOM 1325 C C . ALA A 1 167 ? 4.004 0.266 -8.357 1.00 94.50 167 ALA A C 1
ATOM 1327 O O . ALA A 1 167 ? 2.813 -0.032 -8.267 1.00 94.50 167 ALA A O 1
ATOM 1328 N N . ALA A 1 168 ? 4.685 0.732 -7.309 1.00 95.06 168 ALA A N 1
ATOM 1329 C CA . ALA A 1 168 ? 4.089 0.954 -5.993 1.00 95.06 168 ALA A CA 1
ATOM 1330 C C . ALA A 1 168 ? 2.977 2.020 -6.015 1.00 95.06 168 ALA A C 1
ATOM 1332 O O . ALA A 1 168 ? 1.921 1.831 -5.408 1.00 95.06 168 ALA A O 1
ATOM 1333 N N . GLU A 1 169 ? 3.163 3.124 -6.741 1.00 93.81 169 GLU A N 1
ATOM 1334 C CA . GLU A 1 169 ? 2.116 4.144 -6.895 1.00 93.81 169 GLU A CA 1
ATOM 1335 C C . GLU A 1 169 ? 0.953 3.657 -7.781 1.00 93.81 169 GLU A C 1
ATOM 1337 O O . GLU A 1 169 ? -0.209 3.958 -7.493 1.00 93.81 169 GLU A O 1
ATOM 1342 N N . ILE A 1 170 ? 1.226 2.844 -8.809 1.00 94.69 170 ILE A N 1
ATOM 1343 C CA . ILE A 1 170 ? 0.190 2.170 -9.609 1.00 94.69 170 ILE A CA 1
ATOM 1344 C C . ILE A 1 170 ? -0.634 1.221 -8.724 1.00 94.69 170 ILE A C 1
ATOM 1346 O O . ILE A 1 170 ? -1.865 1.256 -8.775 1.00 94.69 170 ILE A O 1
ATOM 1350 N N . ASP A 1 171 ? 0.010 0.426 -7.861 1.00 95.88 171 ASP A N 1
ATOM 1351 C CA . ASP A 1 171 ? -0.690 -0.429 -6.893 1.00 95.88 171 ASP A CA 1
ATOM 1352 C C . ASP A 1 171 ? -1.516 0.390 -5.896 1.00 95.88 171 ASP A C 1
ATOM 1354 O O . ASP A 1 171 ? -2.647 0.022 -5.574 1.00 95.88 171 ASP A O 1
ATOM 1358 N N . ARG A 1 172 ? -1.002 1.535 -5.437 1.00 94.12 172 ARG A N 1
ATOM 1359 C CA . ARG A 1 172 ? -1.760 2.443 -4.569 1.00 94.12 172 ARG A CA 1
ATOM 1360 C C . ARG A 1 172 ? -3.020 2.963 -5.250 1.00 94.12 172 ARG A C 1
ATOM 1362 O O . ARG A 1 172 ? -4.079 3.014 -4.621 1.00 94.12 172 ARG A O 1
ATOM 1369 N N . MET A 1 173 ? -2.935 3.348 -6.520 1.00 92.44 173 MET A N 1
ATOM 1370 C CA . MET A 1 173 ? -4.111 3.760 -7.284 1.00 92.44 173 MET A CA 1
ATOM 1371 C C . MET A 1 173 ? -5.099 2.606 -7.453 1.00 92.44 173 MET A C 1
ATOM 1373 O O . MET A 1 173 ? -6.302 2.814 -7.277 1.00 92.44 173 MET A O 1
ATOM 1377 N N . ALA A 1 174 ? -4.616 1.395 -7.731 1.00 93.62 174 ALA A N 1
ATOM 1378 C CA . ALA A 1 174 ? -5.458 0.205 -7.799 1.00 93.62 174 ALA A CA 1
ATOM 1379 C C . ALA A 1 174 ? -6.205 -0.020 -6.478 1.00 93.62 174 ALA A C 1
ATOM 1381 O O . ALA A 1 174 ? -7.423 -0.195 -6.456 1.00 93.62 174 ALA A O 1
ATOM 1382 N N . TRP A 1 175 ? -5.488 0.088 -5.357 1.00 94.19 175 TRP A N 1
ATOM 1383 C CA . TRP A 1 175 ? -6.051 -0.010 -4.016 1.00 94.19 175 TRP A CA 1
ATOM 1384 C C . TRP A 1 175 ? -7.119 1.057 -3.754 1.00 94.19 175 TRP A C 1
ATOM 1386 O O . TRP A 1 175 ? -8.188 0.742 -3.224 1.00 94.19 175 TRP A O 1
ATOM 1396 N N . PHE A 1 176 ? -6.858 2.304 -4.154 1.00 89.94 176 PHE A N 1
ATOM 1397 C CA . PHE A 1 176 ? -7.786 3.418 -3.968 1.00 89.94 176 PHE A CA 1
ATOM 1398 C C . PHE A 1 176 ? -9.054 3.260 -4.819 1.00 89.94 176 PHE A C 1
ATOM 1400 O O . PHE A 1 176 ? -10.152 3.562 -4.362 1.00 89.94 176 PHE A O 1
ATOM 1407 N N . THR A 1 177 ? -8.916 2.737 -6.036 1.00 89.69 177 THR A N 1
ATOM 1408 C CA . THR A 1 177 ? -10.024 2.531 -6.984 1.00 89.69 177 THR A CA 1
ATOM 1409 C C . THR A 1 177 ? -10.706 1.166 -6.843 1.00 89.69 177 THR A C 1
ATOM 1411 O O . THR A 1 177 ? -11.723 0.914 -7.485 1.00 89.69 177 THR A O 1
ATOM 1414 N N . GLY A 1 178 ? -10.186 0.282 -5.986 1.00 90.31 178 GLY A N 1
ATOM 1415 C CA . GLY A 1 178 ? -10.719 -1.065 -5.770 1.00 90.31 178 GLY A CA 1
ATOM 1416 C C . GLY A 1 178 ? -10.454 -2.042 -6.920 1.00 90.31 178 GLY A C 1
ATOM 1417 O O . GLY A 1 178 ? -11.139 -3.063 -7.018 1.00 90.31 178 GLY A O 1
ATOM 1418 N N . GLN A 1 179 ? -9.483 -1.749 -7.786 1.00 91.81 179 GLN A N 1
ATOM 1419 C CA . GLN A 1 179 ? -9.102 -2.616 -8.897 1.00 91.81 179 GLN A CA 1
ATOM 1420 C C . GLN A 1 179 ? -8.305 -3.825 -8.390 1.00 91.81 179 GLN A C 1
ATOM 1422 O O . GLN A 1 179 ? -7.427 -3.702 -7.540 1.00 91.81 179 GLN A O 1
ATOM 1427 N N . LYS A 1 180 ? -8.626 -5.016 -8.912 1.00 92.25 180 LYS A N 1
ATOM 1428 C CA . LYS A 1 180 ? -7.920 -6.272 -8.587 1.00 92.25 180 LYS A CA 1
ATOM 1429 C C . LYS A 1 180 ? -6.786 -6.589 -9.560 1.00 92.25 180 LYS A C 1
ATOM 1431 O O . LYS A 1 180 ? -5.924 -7.409 -9.253 1.00 92.25 180 LYS A O 1
ATOM 1436 N N . SER A 1 181 ? -6.811 -5.964 -10.730 1.00 94.06 181 SER A N 1
ATOM 1437 C CA . SER A 1 181 ? -5.786 -6.088 -11.753 1.00 94.06 181 SER A CA 1
ATOM 1438 C C . SER A 1 181 ? -5.506 -4.734 -12.388 1.00 94.06 181 SER A C 1
ATOM 1440 O O . SER A 1 181 ? -6.404 -3.899 -12.501 1.00 94.06 181 SER A O 1
ATOM 1442 N N . MET A 1 182 ? -4.259 -4.541 -12.806 1.00 94.00 182 MET A N 1
ATOM 1443 C CA . MET A 1 182 ? -3.787 -3.327 -13.456 1.00 94.00 182 MET A CA 1
ATOM 1444 C C . MET A 1 182 ? -3.329 -3.635 -14.872 1.00 94.00 182 MET A C 1
ATOM 1446 O O . MET A 1 182 ? -2.401 -4.416 -15.089 1.00 94.00 182 MET A O 1
ATOM 1450 N N . THR A 1 183 ? -3.989 -2.984 -15.824 1.00 91.75 183 THR A N 1
ATOM 1451 C CA . THR A 1 183 ? -3.580 -2.942 -17.227 1.00 91.75 183 THR A CA 1
ATOM 1452 C C . THR A 1 183 ? -2.664 -1.739 -17.449 1.00 91.75 183 THR A C 1
ATOM 1454 O O . THR A 1 183 ? -2.629 -0.807 -16.639 1.00 91.75 183 THR A O 1
ATOM 1457 N N . LEU A 1 184 ? -1.966 -1.713 -18.586 1.00 87.88 184 LEU A N 1
ATOM 1458 C CA . LEU A 1 184 ? -1.203 -0.539 -19.019 1.00 87.88 184 LEU A CA 1
ATOM 1459 C C . LEU A 1 184 ? -2.090 0.722 -19.092 1.00 87.88 184 LEU A C 1
ATOM 1461 O O . LEU A 1 184 ? -1.702 1.786 -18.617 1.00 87.88 184 LEU A O 1
ATOM 1465 N N . ALA A 1 185 ? -3.309 0.588 -19.627 1.00 86.25 185 ALA A N 1
ATOM 1466 C CA . ALA A 1 185 ? -4.254 1.696 -19.759 1.00 86.25 185 ALA A CA 1
ATOM 1467 C C . ALA A 1 185 ? -4.725 2.231 -18.397 1.00 86.25 185 ALA A C 1
ATOM 1469 O O . ALA A 1 185 ? -4.777 3.441 -18.192 1.00 86.25 185 ALA A O 1
ATOM 1470 N N . ASN A 1 186 ? -5.011 1.340 -17.442 1.00 87.06 186 ASN A N 1
ATOM 1471 C CA . ASN A 1 186 ? -5.445 1.736 -16.101 1.00 87.06 186 ASN A CA 1
ATOM 1472 C C . ASN A 1 186 ? -4.321 2.402 -15.307 1.00 87.06 186 ASN A C 1
ATOM 1474 O O . ASN A 1 186 ? -4.605 3.216 -14.437 1.00 87.06 186 ASN A O 1
ATOM 1478 N N . ALA A 1 187 ? -3.063 2.054 -15.587 1.00 87.06 187 ALA A N 1
ATOM 1479 C CA . ALA A 1 187 ? -1.894 2.637 -14.942 1.00 87.06 187 ALA A CA 1
ATOM 1480 C C . ALA A 1 187 ? -1.576 4.062 -15.432 1.00 87.06 187 ALA A C 1
ATOM 1482 O O . ALA A 1 187 ? -0.967 4.828 -14.686 1.00 87.06 187 ALA A O 1
ATOM 1483 N N . ALA A 1 18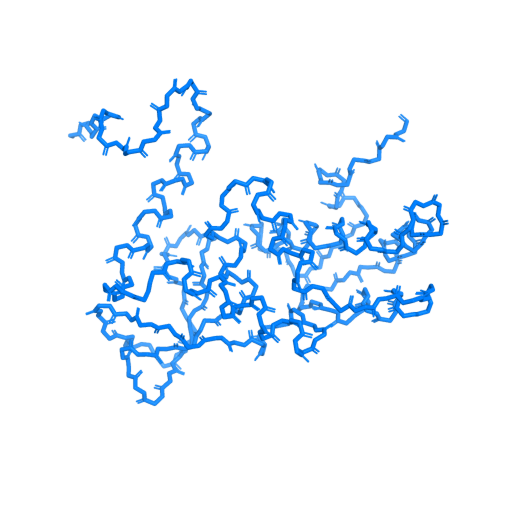8 ? -2.019 4.445 -16.636 1.00 81.25 188 ALA A N 1
ATOM 1484 C CA . ALA A 1 188 ? -1.681 5.713 -17.295 1.00 81.25 188 ALA A CA 1
ATOM 1485 C C . ALA A 1 188 ? -1.894 7.002 -16.463 1.00 81.25 188 ALA A C 1
ATOM 1487 O O . ALA A 1 188 ? -1.077 7.911 -16.581 1.00 81.25 188 ALA A O 1
ATOM 1488 N N . PRO A 1 189 ? -2.919 7.136 -15.594 1.00 78.19 189 PRO A N 1
ATOM 1489 C CA . PRO A 1 189 ? -3.092 8.349 -14.786 1.00 78.19 189 PRO A CA 1
ATOM 1490 C C . PRO A 1 189 ? -1.952 8.611 -13.789 1.00 78.19 189 PRO A C 1
ATOM 1492 O O . PRO A 1 189 ? -1.710 9.754 -13.404 1.00 78.19 189 PRO A O 1
ATOM 1495 N N . VAL A 1 190 ? -1.263 7.555 -13.351 1.00 74.12 190 VAL A N 1
ATOM 1496 C CA . VAL A 1 190 ? -0.139 7.628 -12.401 1.00 74.12 190 VAL A CA 1
ATOM 1497 C C . VAL A 1 190 ? 1.186 7.435 -13.120 1.00 74.12 190 VAL A C 1
ATOM 1499 O O . VAL A 1 190 ? 2.188 8.071 -12.784 1.00 74.12 190 VAL A O 1
ATOM 1502 N N . TRP A 1 191 ? 1.173 6.601 -14.153 1.00 71.81 191 TRP A N 1
ATOM 1503 C CA . TRP A 1 191 ? 2.290 6.399 -15.043 1.00 71.81 191 TRP A CA 1
ATOM 1504 C C . TRP A 1 191 ? 2.369 7.578 -16.002 1.00 71.81 191 TRP A C 1
ATOM 1506 O O . TRP A 1 191 ? 1.769 7.584 -17.075 1.00 71.81 191 TRP A O 1
ATOM 1516 N N . LYS A 1 192 ? 3.114 8.610 -15.595 1.00 61.31 192 LYS A N 1
ATOM 1517 C CA . LYS A 1 192 ? 3.511 9.698 -16.488 1.00 61.31 192 LYS A CA 1
ATOM 1518 C C . LYS A 1 192 ? 4.415 9.121 -17.574 1.00 61.31 192 LYS A C 1
ATOM 1520 O O . LYS A 1 192 ? 5.634 9.280 -17.521 1.00 61.31 192 LYS A O 1
ATOM 1525 N N . ALA A 1 193 ? 3.818 8.504 -18.585 1.00 42.25 193 ALA A N 1
ATOM 1526 C CA . ALA A 1 193 ? 4.429 8.436 -19.889 1.00 42.25 193 ALA A CA 1
ATOM 1527 C C . ALA A 1 193 ? 4.628 9.896 -20.311 1.00 42.25 193 ALA A C 1
ATOM 1529 O O . ALA A 1 193 ? 3.709 10.568 -20.772 1.00 42.25 193 ALA A O 1
ATOM 1530 N N . LYS A 1 194 ? 5.832 10.424 -20.067 1.00 39.38 194 LYS A N 1
ATOM 1531 C CA . LYS A 1 194 ? 6.365 11.482 -20.913 1.00 39.38 194 LYS A CA 1
ATOM 1532 C C . LYS A 1 194 ? 6.476 10.844 -22.296 1.00 39.38 194 LYS A C 1
ATOM 1534 O O . LYS A 1 194 ? 7.488 10.210 -22.584 1.00 39.38 194 LYS A O 1
ATOM 1539 N N . VAL A 1 195 ? 5.378 10.883 -23.046 1.00 34.06 195 VAL A N 1
ATOM 1540 C CA . VAL A 1 195 ? 5.427 10.823 -24.504 1.00 34.06 195 VAL A CA 1
ATOM 1541 C C . VAL A 1 195 ? 6.065 12.124 -24.964 1.00 34.06 195 VAL A C 1
ATOM 1543 O O . VAL A 1 195 ? 5.682 13.178 -24.402 1.00 34.06 19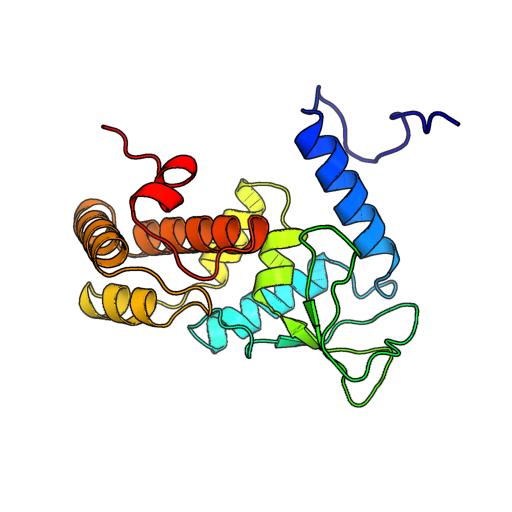5 VAL A O 1
#

Solvent-accessible surface area (backbone atoms only — not comparable to full-atom values): 10945 Å² total; per-residue (Å²): 134,87,81,71,85,88,78,60,94,86,78,88,66,97,67,55,72,65,60,50,50,50,51,53,52,43,53,59,50,52,71,42,32,25,88,94,44,44,62,67,53,48,31,54,48,17,28,54,52,27,31,73,64,55,32,58,32,75,84,44,61,34,79,44,44,34,69,59,64,59,85,52,92,51,74,44,53,72,42,85,98,52,80,46,40,46,35,34,66,42,97,48,40,38,41,23,32,28,32,21,59,36,37,41,66,54,67,38,74,53,67,67,63,29,52,52,48,51,60,60,20,46,54,90,53,92,44,72,66,50,45,47,56,38,57,70,60,26,39,70,51,42,56,34,70,70,32,49,53,54,38,46,58,44,14,77,76,72,37,46,69,54,32,51,51,52,50,52,53,38,50,44,51,28,58,62,71,68,44,60,60,40,46,53,76,74,31,43,91,70,47,76,74,83,121

Mean predicted aligned error: 6.54 Å

Radius of gyration: 17.55 Å; Cα contacts (8 Å, |Δi|>4): 279; chains: 1; bounding box: 44×40×46 Å

Foldseek 3Di:
DDDDPPPDPPPPDDDPPVLVVLVVVLVLLQVFFDPPQGLVVLLVQLLVQLQVVLAQEQVSWDKTFTPDFQPDQAWDASDPPFLAWIWGDDPGRRTTITRSLRSLLRNVSDPVSSLVSQLSSHYDQPDLVSLLVCLCGRYQQGEDPQLSVVLSVVCVVPNSSVSSSLSSVLVSQCSRVVNSYDYPVSSPVSPPPPD

Organism: Pseudomonas nitroreducens (NCBI:txid46680)

Sequence (195 aa):
MAVSAAKFPGLTQPVSAEDYVFRLLMNRAEQKLTPGVGSDYAMQQAVKELRKAGRWTDDVQIQIGLKKPLRSKGYVRMLHGVPSPRLFPAKAPNWPMMVAKDAIYFFAHDLSRRQTLMLEAMPHLPSVDDLRHWLEHFSTTRFEKQLIEALVKEGDAKGYGKAAMEAAEIDRMAWFTGQKSMTLANAAPVWKAKV